Protein AF-A0A950RM94-F1 (afdb_monomer_lite)

Foldseek 3Di:
DKWWKKKFKWKDDPDLDIDTFEIAPPCDPVQPVQVSVVVSQLDDDDPPFAEQKKWWKDDGDPQKIKIKIKHFPAADPVRHGDMMMIMIIITGLVVCLQLLLDSPVVCVVPPDPNPDGYHDHIDIDPPDGHDDQALVLLLVLLPDPLNLLLLLLLVCLLVVAAAEEADSYFDRVNVVSSVSLHASQSSSVFMEISEGQHCSSPGRYYYHNDDDDPSCVRHQYSVSSSVHPDDPLSVQSVVCSVVSPRVSNVVSNPDHRPVVVVVVVVVVVVVVVVVVVVCVVPDDDPDDDDPDPPPPPDDDDDDDDDDDDD

Structure (mmCIF, N/CA/C/O backbone):
data_AF-A0A950RM94-F1
#
_entry.id   AF-A0A950RM94-F1
#
loop_
_atom_site.group_PDB
_atom_site.id
_atom_site.type_symbol
_atom_site.label_atom_id
_atom_site.label_alt_id
_atom_site.label_comp_id
_atom_site.label_asym_id
_atom_site.label_entity_id
_atom_site.label_seq_id
_atom_site.pdbx_PDB_ins_code
_atom_site.Cartn_x
_atom_site.Cartn_y
_atom_site.Cartn_z
_atom_site.occupancy
_atom_site.B_iso_or_equiv
_atom_site.auth_seq_id
_atom_site.auth_comp_id
_atom_site.auth_asym_id
_atom_site.auth_atom_id
_atom_site.pdbx_PDB_model_num
ATOM 1 N N . MET A 1 1 ? 6.505 -21.723 2.443 1.00 77.94 1 MET A N 1
ATOM 2 C CA . MET A 1 1 ? 7.006 -20.827 3.506 1.00 77.94 1 MET A CA 1
ATOM 3 C C . MET A 1 1 ? 5.795 -20.477 4.326 1.00 77.94 1 MET A C 1
ATOM 5 O O . MET A 1 1 ? 4.878 -19.896 3.760 1.00 77.94 1 MET A O 1
ATOM 9 N N . ASP A 1 2 ? 5.780 -20.870 5.592 1.00 91.38 2 ASP A N 1
ATOM 10 C CA . ASP A 1 2 ? 4.647 -20.598 6.471 1.00 91.38 2 ASP A CA 1
ATOM 11 C C . ASP A 1 2 ? 4.711 -19.127 6.882 1.00 91.38 2 ASP A C 1
ATOM 13 O O . ASP A 1 2 ? 5.714 -18.661 7.431 1.00 91.38 2 ASP A O 1
ATOM 17 N N . ILE A 1 3 ? 3.687 -18.364 6.506 1.00 96.38 3 ILE A N 1
ATOM 18 C CA . ILE A 1 3 ? 3.578 -16.941 6.825 1.00 96.38 3 ILE A CA 1
ATOM 19 C C . ILE A 1 3 ? 2.437 -16.803 7.822 1.00 96.38 3 ILE A C 1
ATOM 21 O O . ILE A 1 3 ? 1.277 -17.006 7.471 1.00 96.38 3 ILE A O 1
ATOM 25 N N . HIS A 1 4 ? 2.788 -16.453 9.053 1.00 96.75 4 HIS A N 1
ATOM 26 C CA . HIS A 1 4 ? 1.835 -16.132 10.107 1.00 96.75 4 HIS A CA 1
ATOM 27 C C . HIS A 1 4 ? 1.401 -14.671 9.989 1.00 96.75 4 HIS A C 1
ATOM 29 O O . HIS A 1 4 ? 2.228 -13.800 9.684 1.00 96.75 4 HIS A O 1
ATOM 35 N N . LEU A 1 5 ? 0.112 -14.421 10.216 1.00 98.00 5 LEU A N 1
ATOM 36 C CA . LEU A 1 5 ? -0.447 -13.080 10.312 1.00 98.00 5 LEU A CA 1
ATOM 37 C C . LEU A 1 5 ? -1.158 -12.938 11.655 1.00 98.00 5 LEU A C 1
ATOM 39 O O . LEU A 1 5 ? -2.014 -13.753 12.003 1.00 98.00 5 LEU A O 1
ATOM 43 N N . GLU A 1 6 ? -0.844 -11.858 12.358 1.00 98.25 6 GLU A N 1
ATOM 44 C CA . GLU A 1 6 ? -1.594 -11.450 13.538 1.00 98.25 6 GLU A CA 1
ATOM 45 C C . GLU A 1 6 ? -2.708 -10.497 13.139 1.00 98.25 6 GLU A C 1
ATOM 47 O O . GLU A 1 6 ? -2.572 -9.728 12.185 1.00 98.25 6 GLU A O 1
ATOM 52 N N . GLN A 1 7 ? -3.821 -10.539 13.866 1.00 98.38 7 GLN A N 1
ATOM 53 C CA . GLN A 1 7 ? -4.975 -9.709 13.558 1.00 98.38 7 GLN A CA 1
ATOM 54 C C . GLN A 1 7 ? -5.545 -9.018 14.785 1.00 98.38 7 GLN A C 1
ATOM 56 O O . GLN A 1 7 ? -5.541 -9.569 15.885 1.00 98.38 7 GLN A O 1
ATOM 61 N N . ALA A 1 8 ? -6.079 -7.817 14.579 1.00 98.38 8 ALA A N 1
ATOM 62 C CA . ALA A 1 8 ? -6.796 -7.070 15.603 1.00 98.38 8 ALA A CA 1
ATOM 63 C C . ALA A 1 8 ? -7.947 -6.260 15.001 1.00 98.38 8 ALA A C 1
ATOM 65 O O . ALA A 1 8 ? -7.884 -5.830 13.849 1.00 98.38 8 ALA A O 1
ATOM 66 N N . ILE A 1 9 ? -8.994 -6.042 15.795 1.00 97.94 9 ILE A N 1
ATOM 67 C CA . ILE A 1 9 ? -10.140 -5.200 15.452 1.00 97.94 9 ILE A CA 1
ATOM 68 C C . ILE A 1 9 ? -10.232 -4.059 16.462 1.00 97.94 9 ILE A C 1
ATOM 70 O O . ILE A 1 9 ? -10.252 -4.290 17.674 1.00 97.94 9 ILE A O 1
ATOM 74 N N . TYR A 1 10 ? -10.354 -2.840 15.944 1.00 97.25 10 TYR A N 1
ATOM 75 C CA . TYR A 1 10 ? -10.642 -1.628 16.700 1.00 97.25 10 TYR A CA 1
ATOM 76 C C . TYR A 1 10 ? -11.931 -0.984 16.187 1.00 97.25 10 TYR A C 1
ATOM 78 O O . TYR A 1 10 ? -12.253 -1.072 15.002 1.00 97.25 10 TYR A O 1
ATOM 86 N N . GLY A 1 11 ? -12.659 -0.320 17.079 1.00 94.19 11 GLY A N 1
ATOM 87 C CA . GLY A 1 11 ? -13.802 0.529 16.744 1.00 94.19 11 GLY A CA 1
ATOM 88 C C . GLY A 1 11 ? -13.544 1.972 17.165 1.00 94.19 11 GLY A C 1
ATOM 89 O O . GLY A 1 11 ? -12.933 2.208 18.206 1.00 94.19 11 GLY A O 1
ATOM 90 N N . SER A 1 12 ? -14.002 2.950 16.389 1.00 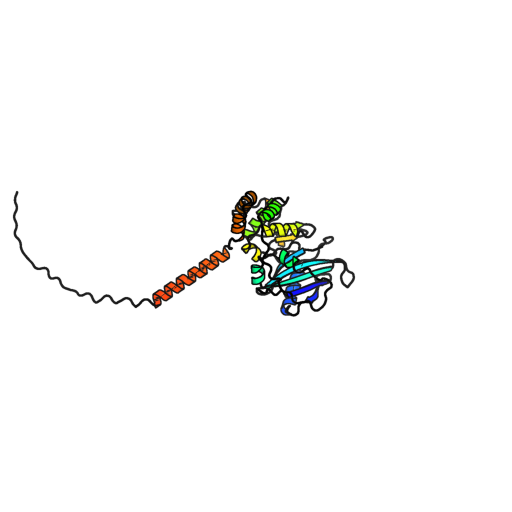89.75 12 SER A N 1
ATOM 91 C CA . SER A 1 12 ? -13.971 4.353 16.819 1.00 89.75 12 SER A CA 1
ATOM 92 C C . SER A 1 12 ? -15.025 4.617 17.900 1.00 89.75 12 SER A C 1
ATOM 94 O O . SER A 1 12 ? -16.189 4.261 17.722 1.00 89.75 12 SER A O 1
ATOM 96 N N . GLN A 1 13 ? -14.649 5.321 18.962 1.00 78.31 13 GLN A N 1
ATOM 97 C CA . GLN A 1 13 ? -15.542 5.865 19.982 1.00 78.31 13 GLN A CA 1
ATOM 98 C C . GLN A 1 13 ? -15.517 7.400 19.933 1.00 78.31 13 GLN A C 1
ATOM 100 O O . GLN A 1 13 ? -14.735 8.049 20.628 1.00 78.31 13 GLN A O 1
ATOM 105 N N . GLY A 1 14 ? -16.394 8.006 19.128 1.00 67.88 14 GLY A N 1
ATOM 106 C CA . GLY A 1 14 ? -16.557 9.466 19.091 1.00 67.88 14 GLY A CA 1
ATOM 107 C C . GLY A 1 14 ? -15.286 10.246 18.713 1.00 67.88 14 GLY A C 1
ATOM 108 O O . GLY A 1 14 ? -14.551 9.832 17.822 1.00 67.88 14 GLY A O 1
ATOM 109 N N . GLN A 1 15 ? -15.062 11.405 19.353 1.00 64.81 15 GLN A N 1
ATOM 110 C CA . GLN A 1 15 ? -13.958 12.332 19.048 1.00 64.81 15 GLN A CA 1
ATOM 111 C C . GLN A 1 15 ? -12.582 11.722 19.386 1.00 64.81 15 GLN A C 1
ATOM 113 O O . GLN A 1 15 ? -12.041 11.941 20.467 1.00 64.81 15 GLN A O 1
ATOM 118 N N . GLY A 1 16 ? -12.031 10.939 18.456 1.00 65.44 16 GLY A N 1
ATOM 119 C CA . GLY A 1 16 ? -10.632 10.495 18.444 1.00 65.44 16 GLY A CA 1
ATOM 120 C C . GLY A 1 16 ? -10.291 9.282 19.317 1.00 65.44 16 GLY A C 1
ATOM 121 O O . GLY A 1 16 ? -9.146 8.832 19.310 1.00 65.44 16 GLY A O 1
ATOM 122 N N . GLY A 1 17 ? -11.253 8.727 20.060 1.00 82.19 17 GLY A N 1
ATOM 123 C CA . GLY A 1 17 ? -11.053 7.496 20.823 1.00 82.19 17 GLY A CA 1
ATOM 124 C C . GLY A 1 17 ? -11.122 6.263 19.923 1.00 82.19 17 GLY A C 1
ATOM 125 O O . GLY A 1 17 ? -12.019 6.159 19.091 1.00 82.19 17 GLY A O 1
ATOM 126 N N . TYR A 1 18 ? -10.222 5.299 20.115 1.00 89.50 18 TYR A N 1
ATOM 127 C CA . TYR A 1 18 ? -10.310 3.982 19.478 1.00 89.50 18 TYR A CA 1
ATOM 128 C C . TYR A 1 18 ? -10.345 2.918 20.561 1.00 89.50 18 TYR A C 1
ATOM 130 O O . TYR A 1 18 ? -9.463 2.862 21.417 1.00 89.50 18 TYR A O 1
ATOM 138 N N . GLN A 1 19 ? -11.376 2.085 20.526 1.00 91.44 19 GLN A N 1
ATOM 139 C CA . GLN A 1 19 ? -11.545 0.984 21.452 1.00 91.44 19 GLN A CA 1
ATOM 140 C C . GLN A 1 19 ? -11.054 -0.305 20.815 1.00 91.44 19 GLN A C 1
ATOM 142 O O . GLN A 1 19 ? -11.450 -0.673 19.709 1.00 91.44 19 GLN A O 1
ATOM 147 N N . PHE A 1 20 ? -10.221 -1.011 21.563 1.00 93.81 20 PHE A N 1
ATOM 148 C CA . PHE A 1 20 ? -9.834 -2.376 21.269 1.00 93.81 20 PHE A CA 1
ATOM 149 C C . PHE A 1 20 ? -11.040 -3.327 21.393 1.00 93.81 20 PHE A C 1
ATOM 151 O O . PHE A 1 20 ? -11.684 -3.362 22.442 1.00 93.81 20 PHE A O 1
ATOM 158 N N . LEU A 1 21 ? -11.344 -4.097 20.341 1.00 95.38 21 LEU A N 1
ATOM 159 C CA . LEU A 1 21 ? -12.498 -5.008 20.309 1.00 95.38 21 LEU A CA 1
ATOM 160 C C . LEU A 1 21 ? -12.092 -6.484 20.323 1.00 95.38 21 LEU A C 1
ATOM 162 O O . LEU A 1 21 ? -12.714 -7.280 21.033 1.00 95.38 21 LEU A O 1
ATOM 166 N N . ALA A 1 22 ? -11.090 -6.865 19.526 1.00 97.50 22 ALA A N 1
ATOM 167 C CA . ALA A 1 22 ? -10.633 -8.251 19.432 1.00 97.50 22 ALA A CA 1
ATOM 168 C C . ALA A 1 22 ? -9.183 -8.373 18.926 1.00 97.50 22 ALA A C 1
ATOM 170 O O . ALA A 1 22 ? -8.726 -7.493 18.197 1.00 97.50 22 ALA A O 1
ATOM 171 N N . ARG A 1 23 ? -8.474 -9.464 19.258 1.00 97.88 23 ARG A N 1
ATOM 172 C CA . ARG A 1 23 ? -7.142 -9.800 18.698 1.00 97.88 23 ARG A CA 1
ATOM 173 C C . ARG A 1 23 ? -6.846 -11.293 18.652 1.00 97.88 23 ARG A C 1
ATOM 175 O O . ARG A 1 23 ? -7.429 -12.048 19.424 1.00 97.88 23 ARG A O 1
ATOM 182 N N . SER A 1 24 ? -5.916 -11.702 17.792 1.00 97.94 24 SER A N 1
ATOM 183 C CA . SER A 1 24 ? -5.311 -13.038 17.845 1.00 97.94 24 SER A CA 1
ATOM 184 C C . SER A 1 24 ? -4.416 -13.206 19.087 1.00 97.94 24 SER A C 1
ATOM 186 O O . SER A 1 24 ? -3.912 -12.206 19.606 1.00 97.94 24 SER A O 1
ATOM 188 N N . PRO A 1 25 ? -4.194 -14.443 19.574 1.00 95.69 25 PRO A N 1
ATOM 189 C CA . PRO A 1 25 ? -3.414 -14.704 20.789 1.00 95.69 25 PRO A CA 1
ATOM 190 C C . PRO A 1 25 ? -2.001 -14.116 20.773 1.00 95.69 25 PRO A C 1
ATOM 192 O O . PRO A 1 25 ? -1.546 -13.592 21.788 1.00 95.69 25 PRO A O 1
ATOM 195 N N . ASP A 1 26 ? -1.342 -14.149 19.613 1.00 96.81 26 ASP A N 1
ATOM 196 C CA . ASP A 1 26 ? 0.044 -13.710 19.443 1.00 96.81 26 ASP A CA 1
ATOM 197 C C . ASP A 1 26 ? 0.159 -12.220 19.054 1.00 96.81 26 ASP A C 1
ATOM 199 O O . ASP A 1 26 ? 1.257 -11.699 18.841 1.00 96.81 26 ASP A O 1
ATOM 203 N N . PHE A 1 27 ? -0.959 -11.482 19.025 1.00 97.44 27 PHE A N 1
ATOM 204 C CA . PHE A 1 27 ? -0.939 -10.028 18.876 1.00 97.44 27 PHE A CA 1
ATOM 205 C C . PHE A 1 27 ? -0.460 -9.373 20.181 1.00 97.44 27 PHE A C 1
ATOM 207 O O . PHE A 1 27 ? -1.221 -9.214 21.145 1.00 97.44 27 PHE A O 1
ATOM 214 N N . LEU A 1 28 ? 0.814 -8.980 20.205 1.00 96.88 28 LEU A N 1
ATOM 215 C CA . LEU A 1 28 ? 1.512 -8.544 21.416 1.00 96.88 28 LEU A CA 1
ATOM 216 C C . LEU A 1 28 ? 0.873 -7.313 22.078 1.00 96.88 28 LEU A C 1
ATOM 218 O O . LEU A 1 28 ? 0.331 -6.426 21.424 1.00 96.88 28 LEU A O 1
ATOM 222 N N . GLU A 1 29 ? 0.966 -7.233 23.405 1.00 96.31 29 GLU A N 1
ATOM 223 C CA . GLU A 1 29 ? 0.441 -6.097 24.177 1.00 96.31 29 GLU A CA 1
ATOM 224 C C . GLU A 1 29 ? 1.146 -4.775 23.834 1.00 96.31 29 GLU A C 1
ATOM 226 O O . GLU A 1 29 ? 0.496 -3.744 23.680 1.00 96.31 29 GLU A O 1
ATOM 231 N N . GLU A 1 30 ? 2.456 -4.819 23.587 1.00 97.12 30 GLU A N 1
ATOM 232 C CA . GLU A 1 30 ? 3.248 -3.671 23.119 1.00 97.12 30 GLU A CA 1
ATOM 233 C C . GLU A 1 30 ? 2.812 -3.130 21.744 1.00 97.12 30 GLU A C 1
ATOM 235 O O . GLU A 1 30 ? 3.197 -2.026 21.362 1.00 97.12 30 GLU A O 1
ATOM 240 N N . TRP A 1 31 ? 2.005 -3.879 20.984 1.00 97.69 31 TRP A N 1
ATOM 241 C CA . TRP A 1 31 ? 1.480 -3.447 19.687 1.00 97.69 31 TRP A CA 1
ATOM 242 C C . TRP A 1 31 ? 0.155 -2.694 19.798 1.00 97.69 31 TRP A C 1
ATOM 244 O O . TRP A 1 31 ? -0.265 -2.078 18.818 1.00 97.69 31 TRP A O 1
ATOM 254 N N . LEU A 1 32 ? -0.493 -2.698 20.969 1.00 96.06 32 LEU A N 1
ATOM 255 C CA . LEU A 1 32 ? -1.807 -2.079 21.150 1.00 96.06 32 LEU A CA 1
ATOM 256 C C . LEU A 1 32 ? -1.768 -0.561 20.948 1.00 96.06 32 LEU A C 1
ATOM 258 O O . LEU A 1 32 ? -2.614 -0.023 20.235 1.00 96.06 32 LEU A O 1
ATOM 262 N N . GLU A 1 33 ? -0.779 0.121 21.529 1.00 95.38 33 GLU A N 1
ATOM 263 C CA . GLU A 1 33 ? -0.616 1.570 21.374 1.00 95.38 33 GLU A CA 1
ATOM 264 C C . GLU A 1 33 ? -0.225 1.954 19.931 1.00 95.38 33 GLU A C 1
ATOM 266 O O . GLU A 1 33 ? -0.920 2.786 19.344 1.00 95.38 33 GLU A O 1
ATOM 271 N N . PRO A 1 34 ? 0.791 1.337 19.288 1.00 97.38 34 PRO A N 1
ATOM 272 C CA . PRO A 1 34 ? 1.071 1.575 17.871 1.00 97.38 34 PRO A CA 1
ATOM 273 C C . PRO A 1 34 ? -0.135 1.334 16.953 1.00 97.38 34 PRO A C 1
ATOM 275 O O . PRO A 1 34 ? -0.335 2.075 15.992 1.00 97.38 34 PRO A O 1
ATOM 278 N N . ALA A 1 35 ? -0.955 0.318 17.235 1.00 97.50 35 ALA A N 1
ATOM 279 C CA . ALA A 1 35 ? -2.170 0.041 16.473 1.00 97.50 35 ALA A CA 1
ATOM 280 C C . ALA A 1 35 ? -3.232 1.129 16.671 1.00 97.50 35 ALA A C 1
ATOM 282 O O . ALA A 1 35 ? -3.851 1.566 15.701 1.00 97.50 35 ALA A O 1
ATOM 283 N N . GLN A 1 36 ? -3.397 1.629 17.896 1.00 96.19 36 GLN A N 1
ATOM 284 C CA . GLN A 1 36 ? -4.269 2.767 18.174 1.00 96.19 36 GLN A CA 1
ATOM 285 C C . GLN A 1 36 ? -3.788 4.044 17.471 1.00 96.19 36 GLN A C 1
ATOM 287 O O . GLN A 1 36 ? -4.600 4.742 16.869 1.00 96.19 36 GLN A O 1
ATOM 292 N N . GLN A 1 37 ? -2.482 4.329 17.485 1.00 96.06 37 GLN A N 1
ATOM 293 C CA . GLN A 1 37 ? -1.893 5.459 16.754 1.00 96.06 37 GLN A CA 1
ATOM 294 C C . GLN A 1 37 ? -2.114 5.330 15.242 1.00 96.06 37 GLN A C 1
ATOM 296 O O . GLN A 1 37 ? -2.400 6.319 14.569 1.00 96.06 37 GLN A O 1
ATOM 301 N N . LEU A 1 38 ? -2.031 4.109 14.707 1.00 96.94 38 LEU A N 1
ATOM 302 C CA . LEU A 1 38 ? -2.319 3.824 13.305 1.00 96.94 38 LEU A CA 1
ATOM 303 C C . LEU A 1 38 ? -3.788 4.102 12.956 1.00 96.94 38 LEU A C 1
ATOM 305 O O . LEU A 1 38 ? -4.060 4.672 11.903 1.00 96.94 38 LEU A O 1
ATOM 309 N N . CYS A 1 39 ? -4.726 3.742 13.837 1.00 96.88 39 CYS A N 1
ATOM 310 C CA . CYS A 1 39 ? -6.141 4.071 13.659 1.00 96.88 39 CYS A CA 1
ATOM 311 C C . CYS A 1 39 ? -6.366 5.589 13.741 1.00 96.88 39 CYS A C 1
ATOM 313 O O . CYS A 1 39 ? -7.021 6.155 12.874 1.00 96.88 39 CYS A O 1
ATOM 315 N N . ALA A 1 40 ? -5.756 6.261 14.722 1.00 95.44 40 ALA A N 1
ATOM 316 C CA . ALA A 1 40 ? -5.864 7.709 14.900 1.00 95.44 40 ALA A CA 1
ATOM 317 C C . ALA A 1 40 ? -5.327 8.504 13.711 1.00 95.44 40 ALA A C 1
ATOM 319 O O . ALA A 1 40 ? -5.985 9.431 13.246 1.00 95.44 40 ALA A O 1
ATOM 320 N N . GLY A 1 41 ? -4.183 8.098 13.159 1.00 96.00 41 GLY A N 1
ATOM 321 C CA . GLY A 1 41 ? -3.584 8.757 12.001 1.00 96.00 41 GLY A CA 1
ATOM 322 C C . GLY A 1 41 ? -4.377 8.603 10.696 1.00 96.00 41 GLY A C 1
ATOM 323 O O . GLY A 1 41 ? -4.025 9.235 9.699 1.00 96.00 41 GLY A O 1
ATOM 324 N N . PHE A 1 42 ? -5.448 7.798 10.679 1.00 96.50 42 PHE A N 1
ATOM 325 C CA . PHE A 1 42 ? -6.412 7.784 9.575 1.00 96.50 42 PHE A CA 1
ATOM 326 C C . PHE A 1 42 ? -7.118 9.141 9.410 1.00 96.50 42 PHE A C 1
ATOM 328 O O . PHE A 1 42 ? -7.524 9.485 8.298 1.00 96.50 42 PHE A O 1
ATOM 335 N N . GLY A 1 43 ? -7.203 9.922 10.492 1.00 94.88 43 GLY A N 1
ATOM 336 C CA . GLY A 1 43 ? -7.759 11.271 10.533 1.00 94.88 43 GLY A CA 1
ATOM 337 C C . GLY A 1 43 ? -9.230 11.322 10.945 1.00 94.88 43 GLY A C 1
ATOM 338 O O . GLY A 1 43 ? -9.945 10.318 10.938 1.00 94.88 43 GLY A O 1
ATOM 339 N N . ASP A 1 44 ? -9.684 12.525 11.285 1.00 92.56 44 ASP A N 1
ATOM 340 C CA . ASP A 1 44 ? -11.071 12.781 11.667 1.00 92.56 44 ASP A CA 1
ATOM 341 C C . ASP A 1 44 ? -11.985 12.844 10.444 1.00 92.56 44 ASP A C 1
ATOM 343 O O . ASP A 1 44 ? -11.716 13.556 9.475 1.00 92.56 44 ASP A O 1
ATOM 347 N N . ARG A 1 45 ? -13.112 12.132 10.509 1.00 92.94 45 ARG A N 1
ATOM 348 C CA . ARG A 1 45 ? -14.105 12.104 9.433 1.00 92.94 45 ARG A CA 1
ATOM 349 C C . ARG A 1 45 ? -14.676 13.503 9.160 1.00 92.94 45 ARG A C 1
ATOM 351 O O . ARG A 1 45 ? -15.335 14.062 10.042 1.00 92.94 45 ARG A O 1
ATOM 358 N N . PRO A 1 46 ? -14.556 14.034 7.929 1.00 93.00 46 PRO A N 1
ATOM 359 C CA . PRO A 1 46 ? -15.252 15.257 7.560 1.00 93.00 46 PRO A CA 1
ATOM 360 C C . PRO A 1 46 ? -16.772 15.034 7.484 1.00 93.00 46 PRO A C 1
ATOM 362 O O . PRO A 1 46 ? -17.223 13.927 7.168 1.00 93.00 46 PRO A O 1
ATOM 365 N N . PRO A 1 47 ? -17.589 16.075 7.719 1.00 90.31 47 PRO A N 1
ATOM 366 C CA . PRO A 1 47 ? -19.038 15.971 7.598 1.00 90.31 47 PRO A CA 1
ATOM 367 C C . PRO A 1 47 ? -19.466 15.444 6.223 1.00 90.31 47 PRO A C 1
ATOM 369 O O . PRO A 1 47 ? -18.938 15.875 5.201 1.00 90.31 47 PRO A O 1
ATOM 372 N N . ASN A 1 48 ? -20.468 14.561 6.203 1.00 90.94 48 ASN A N 1
ATOM 373 C CA . ASN A 1 48 ? -21.073 13.984 4.993 1.00 90.94 48 ASN A CA 1
ATOM 374 C C . ASN A 1 48 ? -20.157 13.088 4.136 1.00 90.94 48 ASN A C 1
ATOM 376 O O . ASN A 1 48 ? -20.532 12.753 3.016 1.00 90.94 48 ASN A O 1
ATOM 380 N N . ILE A 1 49 ? -19.001 12.660 4.650 1.00 94.81 49 ILE A N 1
ATOM 381 C CA . ILE A 1 49 ? -18.144 11.681 3.972 1.00 94.81 49 ILE A CA 1
ATOM 382 C C . ILE A 1 49 ? -18.413 10.279 4.523 1.00 94.81 49 ILE A C 1
ATOM 384 O O . ILE A 1 49 ? -18.372 10.051 5.735 1.00 94.81 49 ILE A O 1
ATOM 388 N N . THR A 1 50 ? -18.661 9.329 3.624 1.00 93.50 50 THR A N 1
ATOM 389 C CA . THR A 1 50 ? -18.793 7.899 3.939 1.00 93.50 50 THR A CA 1
ATOM 390 C C . THR A 1 50 ? -17.492 7.152 3.666 1.00 93.50 50 THR A C 1
ATOM 392 O O . THR A 1 50 ? -16.727 7.529 2.780 1.00 93.50 50 THR A O 1
ATOM 395 N N . CYS A 1 51 ? -17.273 6.045 4.366 1.00 94.88 51 CYS A N 1
ATOM 396 C CA . CYS A 1 51 ? -16.147 5.139 4.174 1.00 94.88 51 CYS A CA 1
ATOM 397 C C . CYS A 1 51 ? -16.661 3.688 4.060 1.00 94.88 51 CYS A C 1
ATOM 399 O O . CYS A 1 51 ? -16.532 2.922 5.011 1.00 94.88 51 CYS A O 1
ATOM 401 N N . PRO A 1 52 ? -17.277 3.289 2.928 1.00 93.19 52 PRO A N 1
ATOM 402 C CA . PRO A 1 52 ? -17.881 1.961 2.774 1.00 93.19 52 PRO A CA 1
ATOM 403 C C . PRO A 1 52 ? -16.881 0.813 2.969 1.00 93.19 52 PRO A C 1
ATOM 405 O O . PRO A 1 52 ? -17.164 -0.126 3.707 1.00 93.19 52 PRO A O 1
ATOM 408 N N . ALA A 1 53 ? -15.718 0.892 2.322 1.00 95.94 53 ALA A N 1
ATOM 409 C CA . ALA A 1 53 ? -14.571 0.026 2.564 1.00 95.94 53 ALA A CA 1
ATOM 410 C C . ALA A 1 53 ? -13.326 0.660 1.937 1.00 95.94 53 ALA A C 1
ATOM 412 O O . ALA A 1 53 ? -13.357 1.083 0.779 1.00 95.94 53 ALA A O 1
ATOM 413 N N . CYS A 1 54 ? -12.222 0.700 2.671 1.00 98.19 54 CYS A N 1
ATOM 414 C CA . CYS A 1 54 ? -10.918 1.043 2.124 1.00 98.19 54 CYS A CA 1
ATOM 415 C C . CYS A 1 54 ? -9.811 0.209 2.772 1.00 98.19 54 CYS A C 1
ATOM 417 O O . CYS A 1 54 ? -9.990 -0.432 3.807 1.00 98.19 54 CYS A O 1
ATOM 419 N N . VAL A 1 55 ? -8.654 0.217 2.125 1.00 98.75 55 VAL A N 1
ATOM 420 C CA . VAL A 1 55 ? -7.428 -0.439 2.576 1.00 98.75 55 VAL A CA 1
ATOM 421 C C . VAL A 1 55 ? -6.279 0.559 2.565 1.00 98.75 55 VAL A C 1
ATOM 423 O O . VAL A 1 55 ? -6.103 1.310 1.595 1.00 98.75 55 VAL A O 1
ATOM 426 N N . PHE A 1 56 ? -5.457 0.523 3.608 1.00 98.75 56 PHE A N 1
ATOM 427 C CA . PHE A 1 56 ? -4.145 1.155 3.614 1.00 98.75 56 PHE A CA 1
ATOM 428 C C . PHE A 1 56 ? -3.081 0.224 4.194 1.00 98.75 56 PHE A C 1
ATOM 430 O O . PHE A 1 56 ? -3.395 -0.758 4.864 1.00 98.75 56 PHE A O 1
ATOM 437 N N . ALA A 1 57 ? -1.807 0.521 3.946 1.00 98.69 57 ALA A N 1
ATOM 438 C CA . ALA A 1 57 ? -0.707 -0.206 4.572 1.00 98.69 57 ALA A CA 1
ATOM 439 C C . ALA A 1 57 ? 0.416 0.715 5.031 1.00 98.69 57 ALA A C 1
ATOM 441 O O . ALA A 1 57 ? 0.696 1.736 4.402 1.00 98.69 57 ALA A O 1
ATOM 442 N N . ARG A 1 58 ? 1.080 0.337 6.126 1.00 98.38 58 ARG A N 1
ATOM 443 C CA . ARG A 1 58 ? 2.172 1.096 6.750 1.00 98.38 58 ARG A CA 1
ATOM 444 C C . ARG A 1 58 ? 3.195 0.168 7.411 1.00 98.38 58 ARG A C 1
ATOM 446 O O . ARG A 1 58 ? 2.837 -0.933 7.828 1.00 98.38 58 ARG A O 1
ATOM 453 N N . PRO A 1 59 ? 4.455 0.614 7.577 1.00 98.19 59 PRO A N 1
ATOM 454 C CA . PRO A 1 59 ? 5.362 0.003 8.537 1.00 98.19 59 PRO A CA 1
ATOM 455 C C . PRO A 1 59 ? 4.712 -0.007 9.918 1.00 98.19 59 PRO A C 1
ATOM 457 O O . PRO A 1 59 ? 4.079 0.970 10.317 1.00 98.19 59 PRO A O 1
ATOM 460 N N . PHE A 1 60 ? 4.904 -1.101 10.637 1.00 97.69 60 PHE A N 1
ATOM 461 C CA . PHE A 1 60 ? 4.336 -1.322 11.954 1.00 97.69 60 PHE A CA 1
ATOM 462 C C . PHE A 1 60 ? 5.412 -1.904 12.860 1.00 97.69 60 PHE A C 1
ATOM 464 O O . PHE A 1 60 ? 6.070 -2.871 12.483 1.00 97.69 60 PHE A O 1
ATOM 471 N N . ALA A 1 61 ? 5.630 -1.300 14.029 1.00 95.31 61 ALA A N 1
ATOM 472 C CA . ALA A 1 61 ? 6.710 -1.680 14.941 1.00 95.31 61 ALA A CA 1
ATOM 473 C C . ALA A 1 61 ? 8.059 -1.927 14.211 1.00 95.31 61 ALA A C 1
ATOM 475 O O . ALA A 1 61 ? 8.340 -1.379 13.138 1.00 95.31 61 ALA A O 1
ATOM 476 N N . ARG A 1 62 ? 8.947 -2.736 14.796 1.00 94.69 62 ARG A N 1
ATOM 477 C CA . ARG A 1 62 ? 10.225 -3.080 14.165 1.00 94.69 62 ARG A CA 1
ATOM 478 C C . ARG A 1 62 ? 10.050 -4.272 13.226 1.00 94.69 62 ARG A C 1
ATOM 480 O O . ARG A 1 62 ? 9.787 -5.380 13.674 1.00 94.69 62 ARG A O 1
ATOM 487 N N . ASN A 1 63 ? 10.322 -4.065 11.937 1.00 96.94 63 ASN A N 1
ATOM 488 C CA . ASN A 1 63 ? 10.284 -5.099 10.892 1.00 96.94 63 ASN A CA 1
ATOM 489 C C . ASN A 1 63 ? 8.905 -5.738 10.646 1.00 96.94 63 ASN A C 1
ATOM 491 O O . ASN A 1 63 ? 8.864 -6.830 10.073 1.00 96.94 63 ASN A O 1
ATOM 495 N N . LEU A 1 64 ? 7.801 -5.092 11.023 1.00 98.25 64 LEU A N 1
ATOM 496 C CA . LEU A 1 64 ? 6.457 -5.530 10.643 1.00 98.25 64 LEU A CA 1
ATOM 497 C C . LEU A 1 64 ? 5.816 -4.511 9.699 1.00 98.25 64 LEU A C 1
ATOM 499 O O . LEU A 1 64 ? 6.280 -3.380 9.524 1.00 98.25 64 LEU A O 1
ATOM 503 N N . VAL A 1 65 ? 4.757 -4.956 9.046 1.00 98.56 65 VAL A N 1
ATOM 504 C CA . VAL A 1 65 ? 3.869 -4.153 8.214 1.00 98.56 65 VAL A CA 1
ATOM 505 C C . VAL A 1 65 ? 2.461 -4.404 8.727 1.00 98.56 65 VAL A C 1
ATOM 507 O O . VAL A 1 65 ? 2.112 -5.545 9.021 1.00 98.56 65 VAL A O 1
ATOM 510 N N . ALA A 1 66 ? 1.673 -3.344 8.845 1.00 98.69 66 ALA A N 1
ATOM 511 C CA . ALA A 1 66 ? 0.244 -3.431 9.087 1.00 98.69 66 ALA A CA 1
ATOM 512 C C . ALA A 1 66 ? -0.487 -3.117 7.784 1.00 98.69 66 ALA A C 1
ATOM 514 O O . ALA A 1 66 ? -0.226 -2.092 7.148 1.00 98.69 66 ALA A O 1
ATOM 515 N N . ILE A 1 67 ? -1.399 -4.002 7.406 1.00 98.75 67 ILE A N 1
ATOM 516 C CA . ILE A 1 67 ? -2.390 -3.794 6.356 1.00 98.75 67 ILE A CA 1
ATOM 517 C C . ILE A 1 67 ? -3.714 -3.610 7.075 1.00 98.75 67 ILE A C 1
ATOM 519 O O . ILE A 1 67 ? -4.123 -4.472 7.848 1.00 98.75 67 ILE A O 1
ATOM 523 N N . VAL A 1 68 ? -4.355 -2.473 6.865 1.00 98.75 68 VAL A N 1
ATOM 524 C CA . VAL A 1 68 ? -5.541 -2.080 7.615 1.00 98.75 68 VAL A CA 1
ATOM 525 C C . VAL A 1 68 ? -6.700 -1.935 6.658 1.00 98.75 68 VAL A C 1
ATOM 527 O O . VAL A 1 68 ? -6.629 -1.168 5.699 1.00 98.75 68 VAL A O 1
ATOM 530 N N . GLN A 1 69 ? -7.763 -2.676 6.934 1.00 98.75 69 GLN A N 1
ATOM 531 C CA . GLN A 1 69 ? -9.057 -2.509 6.292 1.00 98.75 69 GLN A CA 1
ATOM 532 C C . GLN A 1 69 ? -9.909 -1.609 7.181 1.00 98.75 69 GLN A C 1
ATOM 534 O O . GLN A 1 69 ? -9.950 -1.803 8.397 1.00 98.75 69 GLN A O 1
ATOM 539 N N . VAL A 1 70 ? -10.571 -0.622 6.588 1.00 98.31 70 VAL A N 1
ATOM 540 C CA . VAL A 1 70 ? -11.418 0.340 7.297 1.00 98.31 70 VAL A CA 1
ATOM 541 C C . VAL A 1 70 ? -12.790 0.366 6.646 1.00 98.31 70 VAL A C 1
ATOM 543 O O . VAL A 1 70 ? -12.885 0.375 5.420 1.00 98.31 70 VAL A O 1
ATOM 546 N N . ALA A 1 71 ? -13.848 0.370 7.451 1.00 97.25 71 ALA A N 1
ATOM 547 C CA . ALA A 1 71 ? -15.218 0.438 6.953 1.00 97.25 71 ALA A CA 1
ATOM 548 C C . ALA A 1 71 ? -16.158 1.144 7.935 1.00 97.25 71 ALA A C 1
ATOM 550 O O . ALA A 1 71 ? -15.933 1.156 9.147 1.00 97.25 71 ALA A O 1
ATOM 551 N N . ASP A 1 72 ? -17.242 1.691 7.397 1.00 95.31 72 ASP A N 1
ATOM 552 C CA . ASP A 1 72 ? -18.415 2.122 8.144 1.00 95.31 72 ASP A CA 1
ATOM 553 C C . ASP A 1 72 ? -19.100 0.920 8.804 1.00 95.31 72 ASP A C 1
ATOM 555 O O . ASP A 1 72 ? -19.520 -0.023 8.135 1.00 95.31 72 ASP A O 1
ATOM 559 N N . LEU A 1 73 ? -19.273 0.983 10.123 1.00 92.94 73 LEU A N 1
ATOM 560 C CA . LEU A 1 73 ? -20.055 0.018 10.905 1.00 92.94 73 LEU A CA 1
ATOM 561 C C . LEU A 1 73 ? -21.477 0.519 11.203 1.00 92.94 73 LEU A C 1
ATOM 563 O O . LEU A 1 73 ? -22.241 -0.146 11.897 1.00 92.94 73 LEU A O 1
ATOM 567 N N . GLY A 1 74 ? -21.845 1.688 10.673 1.00 87.94 74 GLY A N 1
ATOM 568 C CA . GLY A 1 74 ? -23.132 2.323 10.931 1.00 87.94 74 GLY A CA 1
ATOM 569 C C . GLY A 1 74 ? -23.123 3.073 12.259 1.00 87.94 74 GLY A C 1
ATOM 570 O O . GLY A 1 74 ? -22.462 4.107 12.380 1.00 87.94 74 GLY A O 1
ATOM 571 N N . THR A 1 75 ? -23.890 2.589 13.233 1.00 83.81 75 THR A N 1
ATOM 572 C CA . THR A 1 75 ? -23.980 3.177 14.576 1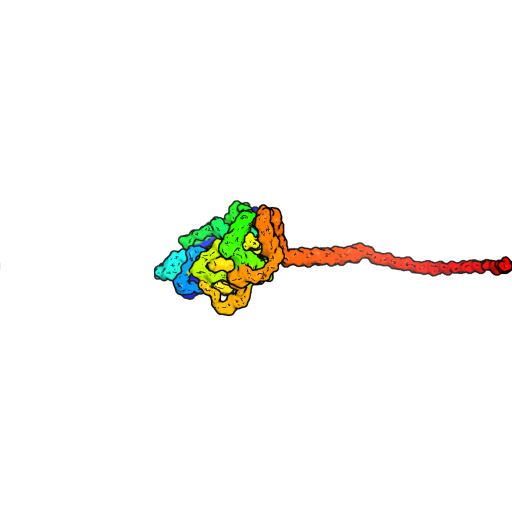.00 83.81 75 THR A CA 1
ATOM 573 C C . THR A 1 75 ? -23.068 2.456 15.563 1.00 83.81 75 THR A C 1
ATOM 575 O O . THR A 1 75 ? -23.009 1.229 15.544 1.00 83.81 75 THR A O 1
ATOM 578 N N . ASP A 1 76 ? -22.392 3.199 16.439 1.00 79.31 76 ASP A N 1
ATOM 579 C CA . ASP A 1 76 ? -21.612 2.615 17.534 1.00 79.31 76 ASP A CA 1
ATOM 580 C C . ASP A 1 76 ? -22.512 1.973 18.609 1.00 79.31 76 ASP A C 1
ATOM 582 O O . ASP A 1 76 ? -23.742 2.074 18.566 1.00 79.31 76 ASP A O 1
ATOM 586 N N . ASP A 1 77 ? -21.893 1.343 19.612 1.00 73.25 77 ASP A N 1
ATOM 587 C CA . ASP A 1 77 ? -22.587 0.700 20.740 1.00 73.25 77 ASP A CA 1
ATOM 588 C C . ASP A 1 77 ? -23.410 1.695 21.596 1.00 73.25 77 ASP A C 1
ATOM 590 O O . ASP A 1 77 ? -24.217 1.288 22.432 1.00 73.25 77 ASP A O 1
ATOM 594 N N . THR A 1 78 ? -23.239 3.007 21.385 1.00 73.81 78 THR A N 1
ATOM 595 C CA . THR A 1 78 ? -24.018 4.084 22.020 1.00 73.81 78 THR A CA 1
ATOM 596 C C . THR A 1 78 ? -25.085 4.682 21.095 1.00 73.81 78 THR A C 1
ATOM 598 O O . THR A 1 78 ? -25.749 5.654 21.461 1.00 73.81 78 THR A O 1
ATOM 601 N N . GLY A 1 79 ? -25.271 4.106 19.903 1.00 76.50 79 GLY A N 1
ATOM 602 C CA . GLY A 1 79 ? -26.239 4.539 18.898 1.00 76.50 79 GLY A CA 1
ATOM 603 C C . GLY A 1 79 ? -25.800 5.750 18.070 1.00 76.50 79 GLY A C 1
ATOM 604 O O . GLY A 1 79 ? -26.616 6.301 17.330 1.00 76.50 79 GLY A O 1
ATOM 605 N N . ARG A 1 80 ? -24.542 6.199 18.169 1.00 74.75 80 ARG A N 1
ATOM 606 C CA . ARG A 1 80 ? -24.052 7.348 17.393 1.00 74.75 80 ARG A CA 1
ATOM 607 C C . ARG A 1 80 ? -23.683 6.903 15.982 1.00 74.75 80 ARG A C 1
ATOM 609 O O . ARG A 1 80 ? -22.941 5.933 15.837 1.00 74.75 80 ARG A O 1
ATOM 616 N N . PRO A 1 81 ? -24.159 7.592 14.936 1.00 80.31 81 PRO A N 1
ATOM 617 C CA . PRO A 1 81 ? -23.809 7.252 13.565 1.00 80.31 81 PRO A CA 1
ATOM 618 C C . PRO A 1 81 ? -22.338 7.562 13.263 1.00 80.31 81 PRO A C 1
ATOM 620 O O . PRO A 1 81 ? -21.738 8.450 13.867 1.00 80.31 81 PRO A O 1
ATOM 623 N N . GLY A 1 82 ? -21.790 6.874 12.263 1.00 81.69 82 GLY A N 1
ATOM 624 C CA . GLY A 1 82 ? -20.450 7.127 11.733 1.00 81.69 82 GLY A CA 1
ATOM 625 C C . GLY A 1 82 ? -19.338 6.339 12.418 1.00 81.69 82 GLY A C 1
ATOM 626 O O . GLY A 1 82 ? -18.176 6.730 12.323 1.00 81.69 82 GLY A O 1
ATOM 627 N N . ALA A 1 83 ? -19.682 5.241 13.095 1.00 90.88 83 ALA A N 1
ATOM 628 C CA . ALA A 1 83 ? -18.699 4.347 13.685 1.00 90.88 83 ALA A CA 1
ATOM 629 C C . ALA A 1 83 ? -17.811 3.731 12.596 1.00 90.88 83 ALA A C 1
ATOM 631 O O . ALA A 1 83 ? -18.309 3.152 11.630 1.00 90.88 83 ALA A O 1
ATOM 632 N N . LEU A 1 84 ? -16.496 3.838 12.764 1.00 95.19 84 LEU A N 1
ATOM 633 C CA . LEU A 1 84 ? -15.494 3.177 11.938 1.00 95.19 84 LEU A CA 1
ATOM 634 C C . LEU A 1 84 ? -15.023 1.892 12.604 1.00 95.19 84 LEU A C 1
ATOM 636 O O . LEU A 1 84 ? -14.730 1.872 13.801 1.00 95.19 84 LEU A O 1
ATOM 640 N N . GLY A 1 85 ? -14.881 0.848 11.800 1.00 96.56 85 GLY A N 1
ATOM 641 C CA . GLY A 1 85 ? -14.142 -0.356 12.138 1.00 96.56 85 GLY A CA 1
ATOM 642 C C . GLY A 1 85 ? -12.769 -0.320 11.493 1.00 96.56 85 GLY A C 1
ATOM 643 O O . GLY A 1 85 ? -12.650 0.038 10.324 1.00 96.56 85 GLY A O 1
ATOM 644 N N . PHE A 1 86 ? -11.748 -0.727 12.239 1.00 98.12 86 PHE A N 1
ATOM 645 C CA . PHE A 1 86 ? -10.390 -0.923 11.746 1.00 98.12 86 PHE A CA 1
ATOM 646 C C . PHE A 1 86 ? -10.006 -2.372 11.982 1.00 98.12 86 PHE A C 1
ATOM 648 O O . PHE A 1 86 ? -10.029 -2.850 13.115 1.00 98.12 86 PHE A O 1
ATOM 655 N N . TYR A 1 87 ? -9.656 -3.069 10.914 1.00 98.62 87 TYR A N 1
ATOM 656 C CA . TYR A 1 87 ? -9.183 -4.439 10.963 1.00 98.62 87 TYR A CA 1
ATOM 657 C C . TYR A 1 87 ? -7.743 -4.491 10.484 1.00 98.62 87 TYR A C 1
ATOM 659 O O . TYR A 1 87 ? -7.455 -4.208 9.322 1.00 98.62 87 TYR A O 1
ATOM 667 N N . LEU A 1 88 ? -6.839 -4.812 11.401 1.00 98.69 88 LEU A N 1
ATOM 668 C CA . LEU A 1 88 ? -5.408 -4.841 11.162 1.00 98.69 88 LEU A CA 1
ATOM 669 C C . LEU A 1 88 ? -4.980 -6.276 10.875 1.00 98.69 88 LEU A C 1
ATOM 671 O O . LEU A 1 88 ? -5.314 -7.183 11.630 1.00 98.69 88 LEU A O 1
ATOM 675 N N . LEU A 1 89 ? -4.180 -6.439 9.828 1.00 98.69 89 LEU A N 1
ATOM 676 C CA . LEU A 1 89 ? -3.404 -7.629 9.508 1.00 98.69 89 LEU A CA 1
ATOM 677 C C . LEU A 1 89 ? -1.927 -7.262 9.644 1.00 98.69 89 LEU A C 1
ATOM 679 O O . LEU A 1 89 ? -1.419 -6.419 8.901 1.00 98.69 89 LEU A O 1
ATOM 683 N N . VAL A 1 90 ? -1.238 -7.873 10.600 1.00 98.50 90 VAL A N 1
ATOM 684 C CA . VAL A 1 90 ? 0.167 -7.605 10.906 1.00 98.50 90 VAL A CA 1
ATOM 685 C C . VAL A 1 90 ? 1.010 -8.800 10.493 1.00 98.50 90 VAL A C 1
ATOM 687 O O . VAL A 1 90 ? 0.765 -9.931 10.903 1.00 98.50 90 VAL A O 1
ATOM 690 N N . LEU A 1 91 ? 2.031 -8.546 9.681 1.00 98.19 91 LEU A N 1
ATOM 691 C CA . LEU A 1 91 ? 2.967 -9.560 9.204 1.00 98.19 91 LEU A CA 1
ATOM 692 C C . LEU A 1 91 ? 4.389 -9.006 9.147 1.00 98.19 91 LEU A C 1
ATOM 694 O O . LEU A 1 91 ? 4.607 -7.795 9.101 1.00 98.19 91 LEU A O 1
ATOM 698 N N . SER A 1 92 ? 5.384 -9.892 9.109 1.00 97.94 92 SER A N 1
ATOM 699 C CA . SER A 1 92 ? 6.772 -9.448 8.955 1.00 97.94 92 SER A CA 1
ATOM 700 C C . SER A 1 92 ? 6.987 -8.717 7.624 1.00 97.94 92 SER A C 1
ATOM 702 O O . SER A 1 92 ? 6.465 -9.113 6.581 1.00 97.94 92 SER A O 1
ATOM 704 N N . ALA A 1 93 ? 7.840 -7.695 7.621 1.00 97.75 93 ALA A N 1
ATOM 705 C CA . ALA A 1 93 ? 8.200 -6.951 6.415 1.00 97.75 93 ALA A CA 1
ATOM 706 C C . ALA A 1 93 ? 8.805 -7.860 5.330 1.00 97.75 93 ALA A C 1
ATOM 708 O O . ALA A 1 93 ? 8.593 -7.638 4.140 1.00 97.75 93 ALA A O 1
ATOM 709 N N . LYS A 1 94 ? 9.517 -8.923 5.734 1.00 96.94 94 LYS A N 1
ATOM 710 C CA . LYS A 1 94 ? 10.038 -9.946 4.817 1.00 96.94 94 LYS A CA 1
ATOM 711 C C . LYS A 1 94 ? 8.911 -10.754 4.169 1.00 96.94 94 LYS A C 1
ATOM 713 O O . LYS A 1 94 ? 8.990 -11.031 2.976 1.00 96.94 94 LYS A O 1
ATOM 718 N N . ALA A 1 95 ? 7.883 -11.130 4.929 1.00 97.25 95 ALA A N 1
ATOM 719 C CA . ALA A 1 95 ? 6.715 -11.812 4.379 1.00 97.25 95 ALA A CA 1
ATOM 720 C C . ALA A 1 95 ? 5.954 -10.897 3.414 1.00 97.25 95 ALA A C 1
ATOM 722 O O . ALA A 1 95 ? 5.703 -11.299 2.286 1.00 97.25 95 ALA A O 1
ATOM 723 N N . TYR A 1 96 ? 5.703 -9.640 3.793 1.00 97.56 96 TYR A N 1
ATOM 724 C CA . TYR A 1 96 ? 5.082 -8.649 2.908 1.00 97.56 96 TYR A CA 1
ATOM 725 C C . TYR A 1 96 ? 5.856 -8.471 1.588 1.00 97.56 96 TYR A C 1
ATOM 727 O O . TYR A 1 96 ? 5.263 -8.452 0.511 1.00 97.56 96 TYR A O 1
ATOM 735 N N . GLN A 1 97 ? 7.192 -8.426 1.654 1.00 96.12 97 GLN A N 1
ATOM 736 C CA . GLN A 1 97 ? 8.062 -8.421 0.472 1.00 96.12 97 GLN A CA 1
ATOM 737 C C . GLN A 1 97 ? 7.928 -9.693 -0.372 1.00 96.12 97 GLN A C 1
ATOM 739 O O . GLN A 1 97 ? 7.831 -9.609 -1.594 1.00 96.12 97 GLN A O 1
ATOM 744 N N . GLY A 1 98 ? 7.913 -10.865 0.270 1.00 95.31 98 GLY A N 1
ATOM 745 C CA . GLY A 1 98 ? 7.726 -12.157 -0.394 1.00 95.31 98 GLY A CA 1
ATOM 746 C C . GLY A 1 98 ? 6.362 -12.297 -1.075 1.00 95.31 98 GLY A C 1
ATOM 747 O O . GLY A 1 98 ? 6.267 -12.959 -2.102 1.00 95.31 98 GLY A O 1
ATOM 748 N N . LEU A 1 99 ? 5.344 -11.610 -0.552 1.00 96.12 99 LEU A N 1
ATOM 749 C CA . LEU A 1 99 ? 3.995 -11.512 -1.117 1.00 96.12 99 LEU A CA 1
ATOM 750 C C . LEU A 1 99 ? 3.870 -10.411 -2.193 1.00 96.12 99 LEU A C 1
ATOM 752 O O . LEU A 1 99 ? 2.770 -10.049 -2.597 1.00 96.12 99 LEU A O 1
ATOM 756 N N . GLY A 1 100 ? 4.990 -9.852 -2.666 1.00 95.75 100 GLY A N 1
ATOM 757 C CA . GLY A 1 100 ? 5.019 -8.860 -3.748 1.00 95.75 100 GLY A CA 1
ATOM 758 C C . GLY A 1 100 ? 4.632 -7.436 -3.334 1.00 95.75 100 GLY A C 1
ATOM 759 O O . GLY A 1 100 ? 4.525 -6.564 -4.197 1.00 95.75 100 GLY A O 1
ATOM 760 N N . GLY A 1 101 ? 4.442 -7.178 -2.035 1.00 96.81 101 GLY A N 1
ATOM 761 C CA . GLY A 1 101 ? 4.055 -5.867 -1.519 1.00 96.81 101 GLY A CA 1
ATOM 762 C C . GLY A 1 101 ? 2.667 -5.427 -1.986 1.00 96.81 101 GLY A C 1
ATOM 763 O O . GLY A 1 101 ? 2.496 -4.278 -2.390 1.00 96.81 101 GLY A O 1
ATOM 764 N N . ASP A 1 102 ? 1.692 -6.339 -2.021 1.00 97.75 102 ASP A N 1
ATOM 765 C CA . ASP A 1 102 ? 0.295 -6.046 -2.360 1.00 97.75 102 ASP A CA 1
ATOM 766 C C . ASP A 1 102 ? -0.601 -6.001 -1.116 1.00 97.75 102 ASP A C 1
ATOM 768 O O . ASP A 1 102 ? -1.024 -7.052 -0.632 1.00 97.75 102 ASP A O 1
ATOM 772 N N . PRO A 1 103 ? -0.929 -4.818 -0.575 1.00 98.38 103 PRO A N 1
ATOM 773 C CA . PRO A 1 103 ? -1.806 -4.763 0.585 1.00 98.38 103 PRO A CA 1
ATOM 774 C C . PRO A 1 103 ? -3.253 -5.112 0.228 1.00 98.38 103 PRO A C 1
ATOM 776 O O . PRO A 1 103 ? -3.988 -5.601 1.081 1.00 98.38 103 PRO A O 1
ATOM 779 N N . PHE A 1 104 ? -3.666 -4.900 -1.022 1.00 98.31 104 PHE A N 1
ATOM 780 C CA . PHE A 1 104 ? -5.036 -5.138 -1.453 1.00 98.31 104 PHE A CA 1
ATOM 781 C C . PHE A 1 104 ? -5.317 -6.623 -1.620 1.00 98.31 104 PHE A C 1
ATOM 783 O O . PHE A 1 104 ? -6.318 -7.111 -1.110 1.00 98.31 104 PHE A O 1
ATOM 790 N N . TRP A 1 105 ? -4.407 -7.336 -2.277 1.00 97.31 105 TRP A N 1
ATOM 791 C CA . TRP A 1 105 ? -4.518 -8.781 -2.447 1.00 97.31 105 TRP A CA 1
ATOM 792 C C . TRP A 1 105 ? -4.459 -9.515 -1.103 1.00 97.31 105 TRP A C 1
ATOM 794 O O . TRP A 1 105 ? -5.253 -10.418 -0.857 1.00 97.31 105 TRP A O 1
ATOM 804 N N . ILE A 1 106 ? -3.583 -9.089 -0.184 1.00 97.94 106 ILE A N 1
ATOM 805 C CA . ILE A 1 106 ? -3.535 -9.667 1.168 1.00 97.94 106 ILE A CA 1
ATOM 806 C C . ILE A 1 106 ? -4.846 -9.402 1.926 1.00 97.94 106 ILE A C 1
ATOM 808 O O . ILE A 1 106 ? -5.368 -10.311 2.567 1.00 97.94 106 ILE A O 1
ATOM 812 N N . ALA A 1 107 ? -5.398 -8.187 1.838 1.00 98.19 107 ALA A N 1
ATOM 813 C CA . ALA A 1 107 ? -6.665 -7.843 2.483 1.00 98.19 107 ALA A CA 1
ATOM 814 C C . ALA A 1 107 ? -7.844 -8.696 1.973 1.00 98.19 107 ALA A C 1
ATOM 816 O O . ALA A 1 107 ? -8.680 -9.116 2.769 1.00 98.19 107 ALA A O 1
ATOM 817 N N . GLU A 1 108 ? -7.888 -9.011 0.676 1.00 97.19 108 GLU A N 1
ATOM 818 C CA . GLU A 1 108 ? -8.938 -9.855 0.080 1.00 97.19 108 GLU A CA 1
ATOM 819 C C . GLU A 1 108 ? -8.963 -11.286 0.617 1.00 97.19 108 GLU A C 1
ATOM 821 O O . GLU A 1 108 ? -10.035 -11.880 0.721 1.00 97.19 108 GLU A O 1
ATOM 826 N N . HIS A 1 109 ? -7.803 -11.835 0.983 1.00 97.38 109 HIS A N 1
ATOM 827 C CA . HIS A 1 109 ? -7.710 -13.191 1.534 1.00 97.38 109 HIS A CA 1
ATOM 828 C C . HIS A 1 109 ? -8.263 -13.286 2.955 1.00 97.38 109 HIS A C 1
ATOM 830 O O . HIS A 1 109 ? -8.678 -14.359 3.395 1.00 97.38 109 HIS A O 1
ATOM 836 N N . PHE A 1 110 ? -8.283 -12.167 3.675 1.00 97.62 110 PHE A N 1
ATOM 837 C CA . PHE A 1 110 ? -8.701 -12.109 5.067 1.00 97.62 110 PHE A CA 1
ATOM 838 C C . PHE A 1 110 ? -9.760 -11.020 5.242 1.00 97.62 110 PHE A C 1
ATOM 840 O O . PHE A 1 110 ? -9.464 -9.948 5.768 1.00 97.62 110 PHE A O 1
ATOM 847 N N . PRO A 1 111 ? -11.006 -11.255 4.798 1.00 97.44 111 PRO A N 1
ATOM 848 C CA . PRO A 1 111 ? -12.076 -10.299 5.021 1.00 97.44 111 PRO A CA 1
ATOM 849 C C . PRO A 1 111 ? -12.373 -10.153 6.529 1.00 97.44 111 PRO A C 1
ATOM 851 O O . PRO A 1 111 ? -12.393 -11.150 7.263 1.00 97.44 111 PRO A O 1
ATOM 854 N N . PRO A 1 112 ? -12.635 -8.926 7.009 1.00 96.88 112 PRO A N 1
ATOM 855 C CA . PRO A 1 112 ? -12.851 -8.642 8.421 1.00 96.88 112 PRO A CA 1
ATOM 856 C C . PRO A 1 112 ? -14.146 -9.266 8.947 1.00 96.88 112 PRO A C 1
ATOM 858 O O . PRO A 1 112 ? -15.207 -9.186 8.328 1.00 96.88 112 PRO A O 1
ATOM 861 N N . ARG A 1 113 ? -14.089 -9.815 10.165 1.00 95.94 113 ARG A N 1
ATOM 862 C CA . ARG A 1 113 ? -15.271 -10.241 10.931 1.00 95.94 113 ARG A CA 1
ATOM 863 C C . ARG A 1 113 ? -15.661 -9.152 11.929 1.00 95.94 113 ARG A C 1
ATOM 865 O O . ARG A 1 113 ? -15.393 -9.284 13.117 1.00 95.94 113 ARG A O 1
ATOM 872 N N . TRP A 1 114 ? -16.288 -8.076 11.456 1.00 95.06 114 TRP A N 1
ATOM 873 C CA . TRP A 1 114 ? -16.562 -6.862 12.250 1.00 95.06 114 TRP A CA 1
ATOM 874 C C . TRP A 1 114 ? -17.322 -7.083 13.570 1.00 95.06 114 TRP A C 1
ATOM 876 O O . TRP A 1 114 ? -17.160 -6.324 14.527 1.00 95.06 114 TRP A O 1
ATOM 886 N N . SER A 1 115 ? -18.141 -8.132 13.645 1.00 94.25 115 SER A N 1
ATOM 887 C CA . SER A 1 115 ? -18.894 -8.492 14.850 1.00 94.25 115 SER A CA 1
ATOM 888 C C . SER A 1 115 ? -18.074 -9.247 15.901 1.00 94.25 115 SER A C 1
ATOM 890 O O . SER A 1 115 ? -18.568 -9.463 17.006 1.00 94.25 115 SER A O 1
ATOM 892 N N . ALA A 1 116 ? -16.846 -9.671 15.591 1.00 95.38 116 ALA A N 1
ATOM 893 C CA . ALA A 1 116 ? -16.023 -10.430 16.521 1.00 95.38 116 ALA A CA 1
ATOM 894 C C . ALA A 1 116 ? -15.605 -9.575 17.730 1.00 95.38 116 ALA A C 1
ATOM 896 O O . ALA A 1 116 ? -15.373 -8.367 17.618 1.00 95.38 116 ALA A O 1
ATOM 897 N N . ARG A 1 117 ? -15.529 -10.215 18.898 1.00 95.81 117 ARG A N 1
ATOM 898 C CA . ARG A 1 117 ? -15.136 -9.617 20.181 1.00 95.81 117 ARG A CA 1
ATOM 899 C C . ARG A 1 117 ? -14.240 -10.600 20.931 1.00 95.81 117 ARG A C 1
ATOM 901 O O . ARG A 1 117 ? -14.476 -11.804 20.864 1.00 95.81 117 ARG A O 1
ATOM 908 N N . GLY A 1 118 ? -13.249 -10.089 21.658 1.00 96.12 118 GLY A N 1
ATOM 909 C CA . GLY A 1 118 ? -12.328 -10.909 22.448 1.00 96.12 118 GLY A CA 1
ATOM 910 C C . GLY A 1 118 ? -11.226 -11.554 21.604 1.00 96.12 118 GLY A C 1
ATOM 911 O O . GLY A 1 118 ? -10.405 -10.858 21.013 1.00 96.12 118 GLY A O 1
ATOM 912 N N . GLU A 1 119 ? -11.169 -12.881 21.579 1.00 97.00 119 GLU A N 1
ATOM 913 C CA . GLU A 1 119 ? -10.096 -13.622 20.911 1.00 97.00 119 GLU A CA 1
ATOM 914 C C . GLU A 1 119 ? -10.449 -13.938 19.446 1.00 97.00 119 GLU A C 1
ATOM 916 O O . GLU A 1 119 ? -11.554 -14.389 19.136 1.00 97.00 119 GLU A O 1
ATOM 921 N N . LEU A 1 120 ? -9.509 -13.689 18.532 1.00 97.38 120 LEU A N 1
ATOM 922 C CA . LEU A 1 120 ? -9.591 -14.035 17.110 1.00 97.38 120 LEU A CA 1
ATOM 923 C C . LEU A 1 120 ? -8.743 -15.276 16.820 1.00 97.38 120 LEU A C 1
ATOM 925 O O . LEU A 1 120 ? -7.766 -15.548 17.505 1.00 97.38 120 LEU A O 1
ATOM 929 N N . ALA A 1 121 ? -9.074 -16.009 15.758 1.00 96.06 121 ALA A N 1
ATOM 930 C CA . ALA A 1 121 ? -8.257 -17.144 15.330 1.00 96.06 121 ALA A CA 1
ATOM 931 C C . ALA A 1 121 ? -6.861 -16.692 14.858 1.00 96.06 121 ALA A C 1
ATOM 933 O O . ALA A 1 121 ? -6.721 -15.623 14.265 1.00 96.06 121 ALA A O 1
ATOM 934 N N . ALA A 1 122 ? -5.834 -17.520 15.046 1.00 93.50 122 ALA A N 1
ATOM 935 C CA . ALA A 1 122 ? -4.557 -17.310 14.366 1.00 93.50 122 ALA A CA 1
ATOM 936 C C . ALA A 1 122 ? -4.740 -17.448 12.842 1.00 93.50 122 ALA A C 1
ATOM 938 O O . ALA A 1 122 ? -5.494 -18.313 12.384 1.00 93.50 122 ALA A O 1
ATOM 939 N N . LEU A 1 123 ? -4.067 -16.602 12.056 1.00 97.31 123 LEU A N 1
ATOM 940 C CA . LEU A 1 123 ? -4.128 -16.649 10.595 1.00 97.31 123 LEU A CA 1
ATOM 941 C C . LEU A 1 123 ? -2.827 -17.194 10.014 1.00 97.31 123 LEU A C 1
ATOM 943 O O . LEU A 1 123 ? -1.723 -16.832 10.425 1.00 97.31 123 LEU A O 1
ATOM 947 N N . LEU A 1 124 ? -2.982 -18.036 8.999 1.00 97.25 124 LEU A N 1
ATOM 948 C CA . LEU A 1 124 ? -1.891 -18.559 8.197 1.00 97.25 124 LEU A CA 1
ATOM 949 C C . LEU A 1 124 ? -2.146 -18.194 6.738 1.00 97.25 124 LEU A C 1
ATOM 951 O O . LEU A 1 124 ? -3.257 -18.363 6.233 1.00 97.25 124 LEU A O 1
ATOM 955 N N . TRP A 1 125 ? -1.114 -17.707 6.055 1.00 96.62 125 TRP A N 1
ATOM 956 C CA . TRP A 1 125 ? -1.168 -17.510 4.613 1.00 96.62 125 TRP A CA 1
ATOM 957 C C . TRP A 1 125 ? -1.385 -18.858 3.907 1.00 96.62 125 TRP A C 1
ATOM 959 O O . TRP A 1 125 ? -0.651 -19.803 4.207 1.00 96.62 125 TRP A O 1
ATOM 969 N N . PRO A 1 126 ? -2.301 -18.967 2.927 1.00 93.62 126 PRO A N 1
ATOM 970 C CA . PRO A 1 126 ? -2.627 -20.239 2.267 1.00 93.62 126 PRO A CA 1
ATOM 971 C C . PRO A 1 126 ? -1.496 -20.825 1.398 1.00 93.62 126 PRO A C 1
ATOM 973 O O . PRO A 1 126 ? -1.662 -21.875 0.786 1.00 93.62 126 PRO A O 1
ATOM 976 N N . GLY A 1 127 ? -0.331 -20.175 1.336 1.00 88.94 127 GLY A N 1
ATOM 977 C CA . GLY A 1 127 ? 0.819 -20.620 0.543 1.00 88.94 127 GLY A CA 1
ATOM 978 C C . GLY A 1 127 ? 0.746 -20.232 -0.936 1.00 88.94 127 GLY A C 1
ATOM 979 O O . GLY A 1 127 ? 1.604 -20.648 -1.713 1.00 88.94 127 GLY A O 1
ATOM 980 N N . GLU A 1 128 ? -0.241 -19.424 -1.323 1.00 90.38 128 GLU A N 1
ATOM 981 C CA . GLU A 1 128 ? -0.413 -18.962 -2.698 1.00 90.38 128 GLU A CA 1
ATOM 982 C C . GLU A 1 128 ? 0.703 -17.990 -3.110 1.00 90.38 128 GLU A C 1
ATOM 984 O O . GLU A 1 128 ? 1.116 -17.147 -2.299 1.00 90.38 128 GLU A O 1
ATOM 989 N N . PRO A 1 129 ? 1.221 -18.100 -4.348 1.00 90.56 129 PRO A N 1
ATOM 990 C CA . PRO A 1 129 ? 2.199 -17.155 -4.864 1.00 90.56 129 PRO A CA 1
ATOM 991 C C . PRO A 1 129 ? 1.560 -15.772 -5.082 1.00 90.56 129 PRO A C 1
ATOM 993 O O . PRO A 1 129 ? 0.352 -15.690 -5.301 1.00 90.56 129 PRO A O 1
ATOM 996 N N . PRO A 1 130 ? 2.361 -14.688 -5.086 1.00 90.69 130 PRO A N 1
ATOM 997 C CA . PRO A 1 130 ? 1.875 -13.355 -5.430 1.00 90.69 130 PRO A CA 1
ATOM 998 C C . PRO A 1 130 ? 1.150 -13.344 -6.782 1.00 90.69 130 PRO A C 1
ATOM 1000 O O . PRO A 1 130 ? 1.542 -14.094 -7.687 1.00 90.69 130 PRO A O 1
ATOM 1003 N N . PRO A 1 131 ? 0.153 -12.464 -6.964 1.00 91.06 131 PRO A N 1
ATOM 1004 C CA . PRO A 1 131 ? -0.635 -12.432 -8.182 1.00 91.06 131 PRO A CA 1
ATOM 1005 C C . PRO A 1 131 ? 0.258 -12.096 -9.378 1.00 91.06 131 PRO A C 1
ATOM 1007 O O . PRO A 1 131 ? 1.038 -11.136 -9.361 1.00 91.06 131 PRO A O 1
ATOM 1010 N N . TYR A 1 132 ? 0.135 -12.898 -10.435 1.00 93.94 132 TYR A N 1
ATOM 1011 C CA . TYR A 1 132 ? 0.781 -12.600 -11.705 1.00 93.94 132 TYR A CA 1
ATOM 1012 C C . TYR A 1 132 ? 0.164 -11.345 -12.326 1.00 93.94 132 TYR A C 1
ATOM 1014 O O . TYR A 1 132 ? -1.048 -11.147 -12.261 1.00 93.94 132 TYR A O 1
ATOM 1022 N N . ARG A 1 133 ? 0.994 -10.501 -12.947 1.00 95.69 133 ARG A N 1
ATOM 1023 C CA . ARG A 1 133 ? 0.553 -9.259 -13.590 1.00 95.69 133 ARG A CA 1
ATOM 1024 C C . ARG A 1 133 ? 0.657 -9.391 -15.104 1.00 95.69 133 ARG A C 1
ATOM 1026 O O . ARG A 1 133 ? 1.710 -9.089 -15.669 1.00 95.69 133 ARG A O 1
ATOM 1033 N N . PRO A 1 134 ? -0.412 -9.860 -15.768 1.00 97.81 134 PRO A N 1
ATOM 1034 C CA . PRO A 1 134 ? -0.398 -9.987 -17.210 1.00 97.81 134 PRO A CA 1
ATOM 1035 C C . PRO A 1 134 ? -0.378 -8.603 -17.866 1.00 97.81 134 PRO A C 1
ATOM 1037 O O . PRO A 1 134 ? -0.932 -7.636 -17.341 1.00 97.81 134 PRO A O 1
ATOM 1040 N N . VAL A 1 135 ? 0.176 -8.527 -19.071 1.00 98.38 135 VAL A N 1
ATOM 1041 C CA . VAL A 1 135 ? 0.184 -7.330 -19.916 1.00 98.38 135 VAL A CA 1
ATOM 1042 C C . VAL A 1 135 ? -1.233 -6.811 -20.151 1.00 98.38 135 VAL A C 1
ATOM 1044 O O . VAL A 1 135 ? -1.445 -5.606 -20.187 1.00 98.38 135 VAL A O 1
ATOM 1047 N N . ALA A 1 136 ? -2.230 -7.700 -20.191 1.00 98.19 136 ALA A N 1
ATOM 1048 C CA . ALA A 1 136 ? -3.639 -7.328 -20.271 1.00 98.19 136 ALA A CA 1
ATOM 1049 C C . ALA A 1 136 ? -4.121 -6.496 -19.066 1.00 98.19 136 ALA A C 1
ATOM 1051 O O . ALA A 1 136 ? -4.925 -5.587 -19.248 1.00 98.19 136 ALA A O 1
ATOM 1052 N N . ALA A 1 137 ? -3.621 -6.761 -17.853 1.00 97.81 137 ALA A N 1
ATOM 1053 C CA . ALA A 1 137 ? -3.951 -5.962 -16.670 1.00 97.81 137 ALA A CA 1
ATOM 1054 C C . ALA A 1 137 ? -3.302 -4.571 -16.741 1.00 97.81 137 ALA A C 1
ATOM 1056 O O . ALA A 1 137 ? -3.944 -3.573 -16.428 1.00 97.81 137 ALA A O 1
ATOM 1057 N N . VAL A 1 138 ? -2.062 -4.491 -17.237 1.00 98.19 138 VAL A N 1
ATOM 1058 C CA . VAL A 1 138 ? -1.379 -3.212 -17.495 1.00 98.19 138 VAL A CA 1
ATOM 1059 C C . VAL A 1 138 ? -2.143 -2.406 -18.546 1.00 98.19 138 VAL A C 1
ATOM 1061 O O . VAL A 1 138 ? -2.497 -1.257 -18.310 1.00 98.19 138 VAL A O 1
ATOM 1064 N N . GLN A 1 139 ? -2.484 -3.022 -19.678 1.00 98.50 139 GLN A N 1
ATOM 1065 C CA . GLN A 1 139 ? -3.296 -2.394 -20.719 1.00 98.50 139 GLN A CA 1
ATOM 1066 C C . GLN A 1 139 ? -4.666 -1.949 -20.198 1.00 98.50 139 GLN A C 1
ATOM 1068 O O . GLN A 1 139 ? -5.158 -0.909 -20.623 1.00 98.50 139 GLN A O 1
ATOM 1073 N N . HIS A 1 140 ? -5.299 -2.728 -19.316 1.00 98.12 140 HIS A N 1
ATOM 1074 C CA . HIS A 1 140 ? -6.566 -2.346 -18.701 1.00 98.12 140 HIS A CA 1
ATOM 1075 C C . HIS A 1 140 ? -6.416 -1.051 -17.903 1.00 98.12 140 HIS A C 1
ATOM 1077 O O . HIS A 1 140 ? -7.156 -0.109 -18.170 1.00 98.12 140 HIS A O 1
ATOM 1083 N N . ALA A 1 141 ? -5.420 -0.976 -17.014 1.00 97.56 141 ALA A N 1
ATOM 1084 C CA . ALA A 1 141 ? -5.133 0.225 -16.233 1.00 97.56 141 ALA A CA 1
ATOM 1085 C C . ALA A 1 141 ? -4.846 1.446 -17.128 1.00 97.56 141 ALA A C 1
ATOM 1087 O O . ALA A 1 141 ? -5.384 2.522 -16.886 1.00 97.56 141 ALA A O 1
ATOM 1088 N N . LEU A 1 142 ? -4.072 1.275 -18.208 1.00 97.44 142 LEU A N 1
ATOM 1089 C CA . LEU A 1 142 ? -3.727 2.367 -19.131 1.00 97.44 142 LEU A CA 1
ATOM 1090 C C . LEU A 1 142 ? -4.888 2.825 -20.029 1.00 97.44 142 LEU A C 1
ATOM 1092 O O . LEU A 1 142 ? -4.888 3.961 -20.490 1.00 97.44 142 LEU A O 1
ATOM 1096 N N . LYS A 1 143 ? -5.885 1.970 -20.286 1.00 97.75 143 LYS A N 1
ATOM 1097 C CA . LYS A 1 143 ? -7.070 2.309 -21.100 1.00 97.75 143 LYS A CA 1
ATOM 1098 C C . LYS A 1 143 ? -8.154 3.054 -20.323 1.00 97.75 143 LYS A C 1
ATOM 1100 O O . LYS A 1 143 ? -9.161 3.448 -20.913 1.00 97.75 143 LYS A O 1
ATOM 1105 N N . ARG A 1 144 ? -7.994 3.202 -19.009 1.00 96.56 144 ARG A N 1
ATOM 1106 C CA . ARG A 1 144 ? -8.926 3.962 -18.178 1.00 96.56 144 ARG A CA 1
ATOM 1107 C C . ARG A 1 144 ? -8.876 5.454 -18.511 1.00 96.56 144 ARG A C 1
ATOM 1109 O O . ARG A 1 144 ? -7.847 5.924 -18.994 1.00 96.56 144 ARG A O 1
ATOM 1116 N N . PRO A 1 145 ? -9.932 6.219 -18.184 1.00 97.50 145 PRO A N 1
ATOM 1117 C CA . PRO A 1 145 ? -9.883 7.678 -18.266 1.00 97.50 145 PRO A CA 1
ATOM 1118 C C . PRO A 1 145 ? -8.696 8.273 -17.496 1.00 97.50 145 PRO A C 1
ATOM 1120 O O . PRO A 1 145 ? -8.083 9.227 -17.961 1.00 97.50 145 PRO A O 1
ATOM 1123 N N . GLU A 1 146 ? -8.328 7.665 -16.364 1.00 97.88 146 GLU A N 1
ATOM 1124 C CA . GLU A 1 146 ? -7.201 8.090 -15.526 1.00 97.88 146 GLU A CA 1
ATOM 1125 C C . GLU A 1 146 ? -5.838 7.552 -16.007 1.00 97.88 146 GLU A C 1
ATOM 1127 O O . GLU A 1 146 ? -4.828 7.769 -15.344 1.00 97.88 146 GLU A O 1
ATOM 1132 N N . GLY A 1 147 ? -5.782 6.840 -17.140 1.00 97.56 147 GLY A N 1
ATOM 1133 C CA . GLY A 1 147 ? -4.583 6.166 -17.653 1.00 97.56 147 GLY A CA 1
ATOM 1134 C C . GLY A 1 147 ? -3.320 7.041 -17.674 1.00 97.56 147 GLY A C 1
ATOM 1135 O O . GLY A 1 147 ? -2.310 6.615 -17.109 1.00 97.56 147 GLY A O 1
ATOM 1136 N N . PRO A 1 148 ? -3.364 8.267 -18.238 1.00 97.81 148 PRO A N 1
ATOM 1137 C CA . PRO A 1 148 ? -2.229 9.192 -18.205 1.00 97.81 148 PRO A CA 1
ATOM 1138 C C . PRO A 1 148 ? -1.774 9.539 -16.778 1.00 97.81 148 PRO A C 1
ATOM 1140 O O . PRO A 1 148 ? -0.595 9.403 -16.458 1.00 97.81 148 PRO A O 1
ATOM 1143 N N . SER A 1 149 ? -2.704 9.893 -15.882 1.00 98.25 149 SER A N 1
ATOM 1144 C CA . SER A 1 149 ? -2.397 10.187 -14.474 1.00 98.25 149 SER A CA 1
ATOM 1145 C C . SER A 1 149 ? -1.834 8.978 -13.725 1.00 98.25 149 SER A C 1
ATOM 1147 O O . SER A 1 149 ? -0.963 9.132 -12.870 1.00 98.25 149 SER A O 1
ATOM 1149 N N . LEU A 1 150 ? -2.308 7.765 -14.027 1.00 98.38 150 LEU A N 1
ATOM 1150 C CA . LEU A 1 150 ? -1.799 6.526 -13.435 1.00 98.38 150 LEU A CA 1
ATOM 1151 C C . LEU A 1 150 ? -0.368 6.231 -13.890 1.00 98.38 150 LEU A C 1
ATOM 1153 O O . LEU A 1 150 ? 0.460 5.820 -13.076 1.00 98.38 150 LEU A O 1
ATOM 1157 N N . LEU A 1 151 ? -0.072 6.444 -15.172 1.00 98.00 151 LEU A N 1
ATOM 1158 C CA . LEU A 1 151 ? 1.245 6.191 -15.742 1.00 98.00 151 LEU A CA 1
ATOM 1159 C C . LEU A 1 151 ? 2.286 7.193 -15.220 1.00 98.00 151 LEU A C 1
ATOM 1161 O O . LEU A 1 151 ? 3.296 6.772 -14.645 1.00 98.00 151 LEU A O 1
ATOM 1165 N N . GLY A 1 152 ? 1.997 8.494 -15.291 1.00 98.31 152 GLY A N 1
ATOM 1166 C CA . GLY A 1 152 ? 2.865 9.521 -14.713 1.00 98.31 152 GLY A CA 1
ATOM 1167 C C . GLY A 1 152 ? 2.936 9.425 -13.184 1.00 98.31 152 GLY A C 1
ATOM 1168 O O . GLY A 1 152 ? 4.006 9.551 -12.590 1.00 98.31 152 GLY A O 1
ATOM 1169 N N . GLY A 1 153 ? 1.840 9.050 -12.517 1.00 98.44 153 GLY A N 1
ATOM 1170 C CA . GLY A 1 153 ? 1.820 8.740 -11.085 1.00 98.44 153 GLY A CA 1
ATOM 1171 C C . GLY A 1 153 ? 2.730 7.565 -10.709 1.00 98.44 153 GLY A C 1
ATOM 1172 O O . GLY A 1 153 ? 3.423 7.614 -9.689 1.00 98.44 153 GLY A O 1
ATOM 1173 N N . ALA A 1 154 ? 2.803 6.520 -11.539 1.00 98.38 154 ALA A N 1
ATOM 1174 C CA . ALA A 1 154 ? 3.748 5.423 -11.339 1.00 98.38 154 ALA A CA 1
ATOM 1175 C C . ALA A 1 154 ? 5.201 5.913 -11.453 1.00 98.38 154 ALA A C 1
ATOM 1177 O O . ALA A 1 154 ? 6.045 5.513 -10.644 1.00 98.38 154 ALA A O 1
ATOM 1178 N N . GLN A 1 155 ? 5.488 6.812 -12.399 1.00 97.94 155 GLN A N 1
ATOM 1179 C CA . GLN A 1 155 ? 6.802 7.438 -12.549 1.00 97.94 155 GLN A CA 1
ATOM 1180 C C . GLN A 1 155 ? 7.168 8.308 -11.333 1.00 97.94 155 GLN A C 1
ATOM 1182 O O . GLN A 1 155 ? 8.245 8.110 -10.764 1.00 97.94 155 GLN A O 1
ATOM 1187 N N . VAL A 1 156 ? 6.256 9.164 -10.851 1.00 98.44 156 VAL A N 1
ATOM 1188 C CA . VAL A 1 156 ? 6.419 9.961 -9.613 1.00 98.44 156 VAL A CA 1
ATOM 1189 C C . VAL A 1 156 ? 6.874 9.076 -8.453 1.00 98.44 156 VAL A C 1
ATOM 1191 O O . VAL A 1 156 ? 7.815 9.408 -7.731 1.00 98.44 156 VAL A O 1
ATOM 1194 N N . LEU A 1 157 ? 6.225 7.926 -8.271 1.00 98.06 157 LEU A N 1
ATOM 1195 C CA . LEU A 1 157 ? 6.521 7.000 -7.179 1.00 98.06 157 LEU A CA 1
ATOM 1196 C C . LEU A 1 157 ? 7.850 6.262 -7.360 1.00 98.06 157 LEU A C 1
ATOM 1198 O O . LEU A 1 157 ? 8.567 6.036 -6.383 1.00 98.06 157 LEU A O 1
ATOM 1202 N N . VAL A 1 158 ? 8.203 5.899 -8.595 1.00 96.75 158 VAL A N 1
ATOM 1203 C CA . VAL A 1 158 ? 9.518 5.324 -8.923 1.00 96.75 158 VAL A CA 1
ATOM 1204 C C . VAL A 1 158 ? 10.645 6.315 -8.623 1.00 96.75 158 VAL A C 1
ATOM 1206 O O . VAL A 1 158 ? 11.709 5.898 -8.154 1.00 96.75 158 VAL A O 1
ATOM 1209 N N . ASP A 1 159 ? 10.398 7.609 -8.816 1.00 96.44 159 ASP A N 1
ATOM 1210 C CA . ASP A 1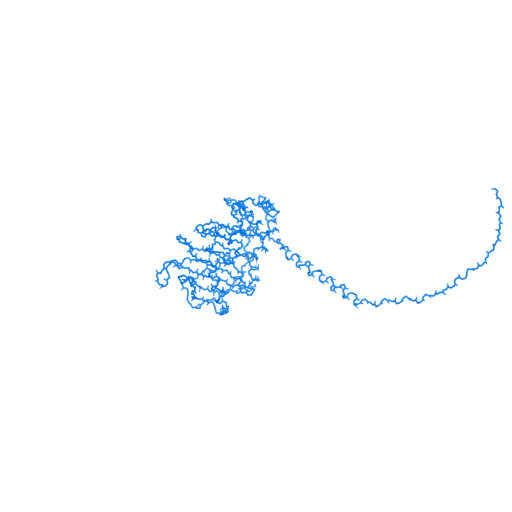 159 ? 11.344 8.683 -8.503 1.00 96.44 159 ASP A CA 1
ATOM 1211 C C . ASP A 1 159 ? 11.358 9.075 -7.013 1.00 96.44 159 ASP A C 1
ATOM 1213 O O . ASP A 1 159 ? 12.188 9.880 -6.586 1.00 96.44 159 ASP A O 1
ATOM 1217 N N . GLY A 1 160 ? 10.506 8.453 -6.189 1.00 96.62 160 GLY A N 1
ATOM 1218 C CA . GLY A 1 160 ? 10.442 8.670 -4.740 1.00 96.62 160 GLY A CA 1
ATOM 1219 C C . GLY A 1 160 ? 9.548 9.837 -4.310 1.00 96.62 160 GLY A C 1
ATOM 1220 O O . GLY A 1 160 ? 9.631 10.279 -3.162 1.00 96.62 160 GLY A O 1
ATOM 1221 N N . GLY A 1 161 ? 8.709 10.339 -5.217 1.00 98.12 161 GLY A N 1
ATOM 1222 C CA . GLY A 1 161 ? 7.675 11.327 -4.935 1.00 98.12 161 GLY A CA 1
ATOM 1223 C C . GLY A 1 161 ? 6.477 10.754 -4.170 1.00 98.12 161 GLY A C 1
ATOM 1224 O O . GLY A 1 161 ? 6.478 9.613 -3.699 1.00 98.12 161 GLY A O 1
ATOM 1225 N N . ARG A 1 162 ? 5.441 11.582 -4.021 1.00 98.62 162 ARG A N 1
ATOM 1226 C CA . ARG A 1 162 ? 4.175 11.234 -3.363 1.00 98.62 162 ARG A CA 1
ATOM 1227 C C . ARG A 1 162 ? 3.009 11.700 -4.213 1.00 98.62 162 ARG A C 1
ATOM 1229 O O . ARG A 1 162 ? 3.112 12.742 -4.853 1.00 98.62 162 ARG A O 1
ATOM 1236 N N . LEU A 1 163 ? 1.919 10.949 -4.186 1.00 98.69 163 LEU A N 1
ATOM 1237 C CA . LEU A 1 163 ? 0.764 11.158 -5.049 1.00 98.69 163 LEU A CA 1
ATOM 1238 C C . LEU A 1 163 ? -0.513 11.265 -4.219 1.00 98.69 163 LEU A C 1
ATOM 1240 O O . LEU A 1 163 ? -0.716 10.475 -3.291 1.00 98.69 163 LEU A O 1
ATOM 1244 N N . VAL A 1 164 ? -1.354 12.247 -4.533 1.00 98.75 164 VAL A N 1
ATOM 1245 C CA . VAL A 1 164 ? -2.652 12.434 -3.880 1.00 98.75 164 VAL A CA 1
ATOM 1246 C C . VAL A 1 164 ? -3.775 12.531 -4.907 1.00 98.75 164 VAL A C 1
ATOM 1248 O O . VAL A 1 164 ? -3.642 13.207 -5.925 1.00 98.75 164 VAL A O 1
ATOM 1251 N N . PHE A 1 165 ? -4.891 11.874 -4.605 1.00 98.62 165 PHE A N 1
ATOM 1252 C CA . PHE A 1 165 ? -6.130 11.933 -5.370 1.00 98.62 165 PHE A CA 1
ATOM 1253 C C . PHE A 1 165 ? -7.244 12.504 -4.493 1.00 98.62 165 PHE A C 1
ATOM 1255 O O . PHE A 1 165 ? -7.434 12.062 -3.358 1.00 98.62 165 PHE A O 1
ATOM 1262 N N . GLU A 1 166 ? -8.003 13.463 -5.018 1.00 98.25 166 GLU A N 1
ATOM 1263 C CA . GLU A 1 166 ? -9.182 13.996 -4.334 1.00 98.25 166 GLU A CA 1
ATOM 1264 C C . GLU A 1 166 ? -10.439 13.238 -4.780 1.00 98.25 166 GLU A C 1
ATOM 1266 O O . GLU A 1 166 ? -10.778 13.230 -5.965 1.00 98.25 166 GLU A O 1
ATOM 1271 N N . ARG A 1 167 ? -11.133 12.572 -3.851 1.00 97.94 167 ARG A N 1
ATOM 1272 C CA . ARG A 1 167 ? -12.377 11.818 -4.101 1.00 97.94 167 ARG A CA 1
ATOM 1273 C C . ARG A 1 167 ? -13.287 11.889 -2.881 1.00 97.94 167 ARG A C 1
ATOM 1275 O O . ARG A 1 167 ? -12.818 11.752 -1.764 1.00 97.94 167 ARG A O 1
ATOM 1282 N N . GLN A 1 168 ? -14.602 11.992 -3.072 1.00 96.69 168 GLN A N 1
ATOM 1283 C CA . GLN A 1 168 ? -15.573 12.022 -1.959 1.00 96.69 168 GLN A CA 1
ATOM 1284 C C . GLN A 1 168 ? -15.812 10.651 -1.291 1.00 96.69 168 GLN A C 1
ATOM 1286 O O . GLN A 1 168 ? -16.502 10.567 -0.277 1.00 96.69 168 GLN A O 1
ATOM 1291 N N . ALA A 1 169 ? -15.262 9.577 -1.856 1.00 96.94 169 ALA A N 1
ATOM 1292 C CA . ALA A 1 169 ? -15.383 8.212 -1.361 1.00 96.94 169 ALA A CA 1
ATOM 1293 C C . ALA A 1 169 ? -14.090 7.425 -1.657 1.00 96.94 169 ALA A C 1
ATOM 1295 O O . ALA A 1 169 ? -13.313 7.852 -2.518 1.00 96.94 169 ALA A O 1
ATOM 1296 N N . PRO A 1 170 ? -13.862 6.280 -0.985 1.00 97.94 170 PRO A N 1
ATOM 1297 C CA . PRO A 1 170 ? -12.753 5.387 -1.297 1.00 97.94 170 PRO A CA 1
ATOM 1298 C C . PRO A 1 170 ? -12.695 4.998 -2.773 1.00 97.94 170 PRO A C 1
ATOM 1300 O O . PRO A 1 170 ? -13.703 4.588 -3.346 1.00 97.94 170 PRO A O 1
ATOM 1303 N N . ASP A 1 171 ? -11.496 5.039 -3.356 1.00 98.12 171 ASP A N 1
ATOM 1304 C CA . ASP A 1 171 ? -11.249 4.609 -4.735 1.00 98.12 171 ASP A CA 1
ATOM 1305 C C . ASP A 1 171 ? -10.175 3.517 -4.764 1.00 98.12 171 ASP A C 1
ATOM 1307 O O . ASP A 1 171 ? -9.016 3.699 -5.142 1.00 98.12 171 ASP A O 1
ATOM 1311 N N . THR A 1 172 ? -10.568 2.342 -4.274 1.00 98.00 172 THR A N 1
ATOM 1312 C CA . THR A 1 172 ? -9.669 1.185 -4.187 1.00 98.00 172 THR A CA 1
ATOM 1313 C C . THR A 1 172 ? -9.252 0.685 -5.571 1.00 98.00 172 THR A C 1
ATOM 1315 O O . THR A 1 172 ? -8.130 0.205 -5.724 1.00 98.00 172 THR A O 1
ATOM 1318 N N . ALA A 1 173 ? -10.116 0.816 -6.581 1.00 97.75 173 ALA A N 1
ATOM 1319 C CA . ALA A 1 173 ? -9.808 0.389 -7.942 1.00 97.75 173 ALA A CA 1
ATOM 1320 C C . ALA A 1 173 ? -8.683 1.238 -8.547 1.00 97.75 173 ALA A C 1
ATOM 1322 O O . ALA A 1 173 ? -7.687 0.676 -8.996 1.00 97.75 173 ALA A O 1
ATOM 1323 N N . LEU A 1 174 ? -8.779 2.570 -8.451 1.00 98.31 174 LEU A N 1
ATOM 1324 C CA . LEU A 1 174 ? -7.744 3.489 -8.929 1.00 98.31 174 LEU A CA 1
ATOM 1325 C C . LEU A 1 174 ? -6.370 3.172 -8.327 1.00 98.31 174 LEU A C 1
ATOM 1327 O O . LEU A 1 174 ? -5.377 3.049 -9.045 1.00 98.31 174 LEU A O 1
ATOM 1331 N N . VAL A 1 175 ? -6.303 2.993 -7.004 1.00 98.56 175 VAL A N 1
ATOM 1332 C CA . VAL A 1 175 ? -5.020 2.725 -6.337 1.00 98.56 175 VAL A CA 1
ATOM 1333 C C . VAL A 1 175 ? -4.481 1.335 -6.677 1.00 98.56 175 VAL A C 1
ATOM 1335 O O . VAL A 1 175 ? -3.267 1.182 -6.788 1.00 98.56 175 VAL A O 1
ATOM 1338 N N . ARG A 1 176 ? -5.337 0.329 -6.900 1.00 98.19 176 ARG A N 1
ATOM 1339 C CA . ARG A 1 176 ? -4.913 -0.999 -7.383 1.00 98.19 176 ARG A CA 1
ATOM 1340 C C . ARG A 1 176 ? -4.379 -0.964 -8.808 1.00 98.19 176 ARG A C 1
ATOM 1342 O O . ARG A 1 176 ? -3.372 -1.617 -9.088 1.00 98.19 176 ARG A O 1
ATOM 1349 N N . ASP A 1 177 ? -5.018 -0.199 -9.683 1.00 98.38 177 ASP A N 1
ATOM 1350 C CA . ASP A 1 177 ? -4.566 -0.018 -11.059 1.00 98.38 177 ASP A CA 1
ATOM 1351 C C . ASP A 1 177 ? -3.187 0.651 -11.063 1.00 98.38 177 ASP A C 1
ATOM 1353 O O . ASP A 1 177 ? -2.251 0.119 -11.659 1.00 98.38 177 ASP A O 1
ATOM 1357 N N . LEU A 1 178 ? -2.993 1.705 -10.262 1.00 98.62 178 LEU A N 1
ATOM 1358 C CA . LEU A 1 178 ? -1.671 2.295 -10.031 1.00 98.62 178 LEU A CA 1
ATOM 1359 C C . LEU A 1 178 ? -0.663 1.266 -9.495 1.00 98.62 178 LEU A C 1
ATOM 1361 O O . LEU A 1 178 ? 0.464 1.177 -9.979 1.00 98.62 178 LEU A O 1
ATOM 1365 N N . TRP A 1 179 ? -1.060 0.458 -8.508 1.00 98.06 179 TRP A N 1
ATOM 1366 C CA . TRP A 1 179 ? -0.192 -0.557 -7.902 1.00 98.06 179 TRP A CA 1
ATOM 1367 C C . TRP A 1 179 ? 0.230 -1.646 -8.896 1.00 98.06 179 TRP A C 1
ATOM 1369 O O . TRP A 1 179 ? 1.343 -2.177 -8.814 1.00 98.06 179 TRP A O 1
ATOM 1379 N N . THR A 1 180 ? -0.634 -1.951 -9.867 1.00 97.88 180 THR A N 1
ATOM 1380 C CA . THR A 1 180 ? -0.357 -2.886 -10.963 1.00 97.88 180 THR A CA 1
ATOM 1381 C C . THR A 1 180 ? 0.801 -2.390 -11.822 1.00 97.88 180 THR A C 1
ATOM 1383 O O . THR A 1 180 ? 1.668 -3.194 -12.171 1.00 97.88 180 THR A O 1
ATOM 1386 N N . LEU A 1 181 ? 0.874 -1.077 -12.070 1.00 98.25 181 LEU A N 1
ATOM 1387 C CA . LEU A 1 181 ? 1.893 -0.430 -12.901 1.00 98.25 181 LEU A CA 1
ATOM 1388 C C . LEU A 1 181 ? 3.268 -0.296 -12.232 1.00 98.25 181 LEU A C 1
ATOM 1390 O O . LEU A 1 181 ? 4.211 0.113 -12.900 1.00 98.25 181 LEU A O 1
ATOM 1394 N N . LEU A 1 182 ? 3.430 -0.604 -10.942 1.00 97.81 182 LEU A N 1
ATOM 1395 C CA . LEU A 1 182 ? 4.688 -0.369 -10.217 1.00 97.81 182 LEU A CA 1
ATOM 1396 C C . LEU A 1 182 ? 5.649 -1.569 -10.255 1.00 97.81 182 LEU A C 1
ATOM 1398 O O . LEU A 1 182 ? 5.209 -2.711 -10.133 1.00 97.81 182 LEU A O 1
ATOM 1402 N N . PRO A 1 183 ? 6.981 -1.376 -10.273 1.00 97.12 183 PRO A N 1
ATOM 1403 C CA . PRO A 1 183 ? 7.920 -2.482 -10.085 1.00 97.12 183 PRO A CA 1
ATOM 1404 C C . PRO A 1 183 ? 7.714 -3.183 -8.738 1.00 97.12 183 PRO A C 1
ATOM 1406 O O . PRO A 1 183 ? 7.401 -2.533 -7.737 1.00 97.12 183 PRO A O 1
ATOM 1409 N N . THR A 1 184 ? 7.956 -4.498 -8.666 1.00 95.31 184 THR A N 1
ATOM 1410 C CA . THR A 1 184 ? 7.789 -5.256 -7.407 1.00 95.31 184 THR A CA 1
ATOM 1411 C C . THR A 1 184 ? 8.657 -4.676 -6.293 1.00 95.31 184 THR A C 1
ATOM 1413 O O . THR A 1 184 ? 8.207 -4.517 -5.163 1.00 95.31 184 THR A O 1
ATOM 1416 N N . SER A 1 185 ? 9.894 -4.293 -6.618 1.00 94.19 185 SER A N 1
ATOM 1417 C CA . SER A 1 185 ? 10.821 -3.707 -5.647 1.00 94.19 185 SER A CA 1
ATOM 1418 C C . SER A 1 185 ? 10.310 -2.378 -5.076 1.00 94.19 185 SER A C 1
ATOM 1420 O O . SER A 1 185 ? 10.447 -2.134 -3.878 1.00 94.19 185 SER A O 1
ATOM 1422 N N . THR A 1 186 ? 9.657 -1.556 -5.897 1.00 96.19 186 THR A N 1
ATOM 1423 C CA . THR A 1 186 ? 9.071 -0.276 -5.487 1.00 96.19 186 THR A CA 1
ATOM 1424 C C . THR A 1 186 ? 7.889 -0.490 -4.541 1.00 96.19 186 THR A C 1
ATOM 1426 O O . THR A 1 186 ? 7.866 0.080 -3.452 1.00 96.19 186 THR A O 1
ATOM 1429 N N . ARG A 1 187 ? 6.957 -1.389 -4.883 1.00 96.50 187 ARG A N 1
ATOM 1430 C CA . ARG A 1 187 ? 5.749 -1.679 -4.081 1.00 96.50 187 ARG A CA 1
ATOM 1431 C C . ARG A 1 187 ? 6.048 -2.045 -2.629 1.00 96.50 187 ARG A C 1
ATOM 1433 O O . ARG A 1 187 ? 5.333 -1.635 -1.724 1.00 96.50 187 ARG A O 1
ATOM 1440 N N . THR A 1 188 ? 7.145 -2.762 -2.390 1.00 95.94 188 THR A N 1
ATOM 1441 C CA . THR A 1 188 ? 7.532 -3.197 -1.037 1.00 95.94 188 THR A CA 1
ATOM 1442 C C . THR A 1 188 ? 8.049 -2.089 -0.116 1.00 95.94 188 THR A C 1
ATOM 1444 O O . THR A 1 188 ? 8.270 -2.331 1.072 1.00 95.94 188 THR A O 1
ATOM 1447 N N . HIS A 1 189 ? 8.258 -0.888 -0.655 1.00 95.94 189 HIS A N 1
ATOM 1448 C CA . HIS A 1 189 ? 8.739 0.280 0.083 1.00 95.94 189 HIS A CA 1
ATOM 1449 C C . HIS A 1 189 ? 7.736 1.437 0.092 1.00 95.94 189 HIS A C 1
ATOM 1451 O O . HIS A 1 189 ? 7.970 2.440 0.769 1.00 95.94 189 HIS A O 1
ATOM 1457 N N . LEU A 1 190 ? 6.628 1.296 -0.636 1.00 97.88 190 LEU A N 1
ATOM 1458 C CA . LEU A 1 190 ? 5.571 2.288 -0.707 1.00 97.88 190 LEU A CA 1
ATOM 1459 C C . LEU A 1 190 ? 4.386 1.892 0.174 1.00 97.88 190 LEU A C 1
ATOM 1461 O O . LEU A 1 190 ? 4.164 0.725 0.481 1.00 97.88 190 LEU A O 1
ATOM 1465 N N . TRP A 1 191 ? 3.614 2.902 0.570 1.00 98.44 191 TRP A N 1
ATOM 1466 C CA . TRP A 1 191 ? 2.569 2.797 1.589 1.00 98.44 191 TRP A CA 1
ATOM 1467 C C . TRP A 1 191 ? 1.310 3.463 1.039 1.00 98.44 191 TRP A C 1
ATOM 1469 O O . TRP A 1 191 ? 1.240 4.696 1.077 1.00 98.44 191 TRP A O 1
ATOM 1479 N N . PRO A 1 192 ? 0.387 2.700 0.433 1.00 98.69 192 PRO A N 1
ATOM 1480 C CA . PRO A 1 192 ? -0.814 3.259 -0.159 1.00 98.69 192 PRO A CA 1
ATOM 1481 C C . PRO A 1 192 ? -1.921 3.401 0.886 1.00 98.69 192 PRO A C 1
ATOM 1483 O O . PRO A 1 192 ? -1.995 2.620 1.836 1.00 98.69 192 PRO A O 1
ATOM 1486 N N . ALA A 1 193 ? -2.818 4.346 0.642 1.00 98.62 193 ALA A N 1
ATOM 1487 C CA . ALA A 1 193 ? -4.142 4.421 1.234 1.00 98.62 193 ALA A CA 1
ATOM 1488 C C . ALA A 1 193 ? -5.162 4.670 0.119 1.00 98.62 193 ALA A C 1
ATOM 1490 O O . ALA A 1 193 ? -5.169 5.729 -0.507 1.00 98.62 193 ALA A O 1
ATOM 1491 N N . SER A 1 194 ? -6.033 3.687 -0.119 1.00 98.69 194 SER A N 1
ATOM 1492 C CA . SER A 1 194 ? -7.178 3.833 -1.042 1.00 98.69 194 SER A CA 1
ATOM 1493 C C . SER A 1 194 ? -8.245 4.799 -0.535 1.00 98.69 194 SER A C 1
ATOM 1495 O O . SER A 1 194 ? -9.125 5.196 -1.297 1.00 98.69 194 SER A O 1
ATOM 1497 N N . PHE A 1 195 ? -8.158 5.165 0.745 1.00 98.56 195 PHE A N 1
ATOM 1498 C CA . PHE A 1 195 ? -8.813 6.315 1.344 1.00 98.56 195 PHE A CA 1
ATOM 1499 C C . PHE A 1 195 ? -8.201 6.601 2.716 1.00 98.56 195 PHE A C 1
ATOM 1501 O O . PHE A 1 195 ? -7.873 5.651 3.428 1.00 98.56 195 PHE A O 1
ATOM 1508 N N . ALA A 1 196 ? -8.104 7.866 3.107 1.00 98.00 196 ALA A N 1
ATOM 1509 C CA . ALA A 1 196 ? -8.007 8.287 4.502 1.00 98.00 196 ALA A CA 1
ATOM 1510 C C . ALA A 1 196 ? -8.637 9.676 4.665 1.00 98.00 196 ALA A C 1
ATOM 1512 O O . ALA A 1 196 ? -8.817 10.407 3.690 1.00 98.00 196 ALA A O 1
ATOM 1513 N N . PHE A 1 197 ? -8.988 10.049 5.892 1.00 97.12 197 PHE A N 1
ATOM 1514 C CA . PHE A 1 197 ? -9.521 11.381 6.177 1.00 97.12 197 PHE A CA 1
ATOM 1515 C C . PHE A 1 197 ? -8.422 12.428 6.388 1.00 97.12 197 PHE A C 1
ATOM 1517 O O . PHE A 1 197 ? -8.655 13.614 6.164 1.00 97.12 197 PHE A O 1
ATOM 1524 N N . GLY A 1 198 ? -7.225 11.988 6.778 1.00 96.19 198 GLY A N 1
ATOM 1525 C CA . GLY A 1 198 ? -6.044 12.821 6.980 1.00 96.19 198 GLY A CA 1
ATOM 1526 C C . GLY A 1 198 ? -4.770 12.195 6.412 1.00 96.19 198 GLY A C 1
ATOM 1527 O O . GLY A 1 198 ? -4.794 11.150 5.762 1.00 96.19 198 GLY A O 1
ATOM 1528 N N . ASN A 1 199 ? -3.636 12.854 6.655 1.00 97.50 199 ASN A N 1
ATOM 1529 C CA . ASN A 1 199 ? -2.327 12.445 6.134 1.00 97.50 199 ASN A CA 1
ATOM 1530 C C . ASN A 1 199 ? -1.247 12.327 7.222 1.00 97.50 199 ASN A C 1
ATOM 1532 O O . ASN A 1 199 ? -0.051 12.363 6.930 1.00 97.50 199 ASN A O 1
ATOM 1536 N N . ASP A 1 200 ? -1.646 12.162 8.481 1.00 97.12 200 ASP A N 1
ATOM 1537 C CA . ASP A 1 200 ? -0.709 12.108 9.611 1.00 97.12 200 ASP A CA 1
ATOM 1538 C C . ASP A 1 200 ? 0.214 10.883 9.536 1.00 97.12 200 ASP A C 1
ATOM 1540 O O . ASP A 1 200 ? 1.342 10.890 10.029 1.00 97.12 200 ASP A O 1
ATOM 1544 N N . LEU A 1 201 ? -0.226 9.834 8.836 1.00 97.12 201 LEU A N 1
ATOM 1545 C CA . LEU A 1 201 ? 0.564 8.630 8.583 1.00 97.12 201 LEU A CA 1
ATOM 1546 C C . LEU A 1 201 ? 1.577 8.784 7.441 1.00 97.12 201 LEU A C 1
ATOM 1548 O O . LEU A 1 201 ? 2.420 7.900 7.266 1.00 97.12 201 LEU A O 1
ATOM 1552 N N . GLY A 1 202 ? 1.522 9.878 6.675 1.00 97.12 202 GLY A N 1
ATOM 1553 C CA . GLY A 1 202 ? 2.461 10.181 5.598 1.00 97.12 202 GLY A CA 1
ATOM 1554 C C . GLY A 1 202 ? 2.507 9.090 4.529 1.00 97.12 202 GLY A C 1
ATOM 1555 O O . GLY A 1 202 ? 3.555 8.462 4.322 1.00 97.12 202 GLY A O 1
ATOM 1556 N N . PHE A 1 203 ? 1.398 8.877 3.826 1.00 98.44 203 PHE A N 1
ATOM 1557 C CA . PHE A 1 203 ? 1.283 7.869 2.768 1.00 98.44 203 PHE A CA 1
ATOM 1558 C C . PHE A 1 203 ? 2.075 8.237 1.505 1.00 98.44 203 PHE A C 1
ATOM 1560 O O . PHE A 1 203 ? 2.344 9.398 1.220 1.00 98.44 203 PHE A O 1
ATOM 1567 N N . HIS A 1 204 ? 2.499 7.249 0.724 1.00 98.62 204 HIS A N 1
ATOM 1568 C CA . HIS A 1 204 ? 3.132 7.532 -0.571 1.00 98.62 204 HIS A CA 1
ATOM 1569 C C . HIS A 1 204 ? 2.092 7.776 -1.665 1.00 98.62 204 HIS A C 1
ATOM 1571 O O . HIS A 1 204 ? 2.318 8.584 -2.559 1.00 98.62 204 HIS A O 1
ATOM 1577 N N . VAL A 1 205 ? 0.952 7.095 -1.556 1.00 98.69 205 VAL A N 1
ATOM 1578 C CA . VAL A 1 205 ? -0.229 7.286 -2.397 1.00 98.69 205 VAL A CA 1
ATOM 1579 C C . VAL A 1 205 ? -1.422 7.420 -1.478 1.00 98.69 205 VAL A C 1
ATOM 1581 O O . VAL A 1 205 ? -1.586 6.585 -0.587 1.00 98.69 205 VAL A O 1
ATOM 1584 N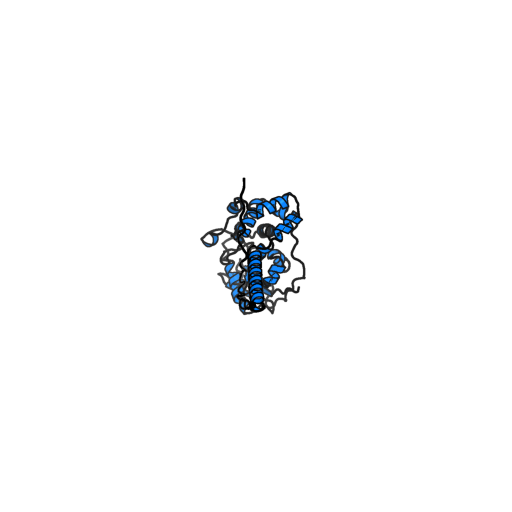 N . LEU A 1 206 ? -2.241 8.440 -1.693 1.00 98.56 206 LEU A N 1
ATOM 1585 C CA . LEU A 1 206 ? -3.345 8.754 -0.803 1.00 98.56 206 LEU A CA 1
ATOM 1586 C C . LEU A 1 206 ? -4.563 9.238 -1.583 1.00 98.56 206 LEU A C 1
ATOM 1588 O O . LEU A 1 206 ? -4.466 10.194 -2.343 1.00 98.56 206 LEU A O 1
ATOM 1592 N N . VAL A 1 207 ? -5.715 8.619 -1.349 1.00 98.69 207 VAL A N 1
ATOM 1593 C CA . VAL A 1 207 ? -7.012 9.183 -1.736 1.00 98.69 207 VAL A CA 1
ATOM 1594 C C . VAL A 1 207 ? -7.617 9.884 -0.519 1.00 98.69 207 VAL A C 1
ATOM 1596 O O . VAL A 1 207 ? -7.698 9.284 0.552 1.00 98.69 207 VAL A O 1
ATOM 1599 N N . VAL A 1 208 ? -8.035 11.139 -0.665 1.00 98.44 208 VAL A N 1
ATOM 1600 C CA . VAL A 1 208 ? -8.626 11.953 0.414 1.00 98.44 208 VAL A CA 1
ATOM 1601 C C . VAL A 1 208 ? -9.891 12.671 -0.051 1.00 98.44 208 VAL A C 1
ATOM 1603 O O . VAL A 1 208 ? -10.005 12.995 -1.232 1.00 98.44 208 VAL A O 1
ATOM 1606 N N . PRO A 1 209 ? -10.818 13.000 0.869 1.00 97.94 209 PRO A N 1
ATOM 1607 C CA . PRO A 1 209 ? -12.010 13.793 0.559 1.00 97.94 209 PRO A CA 1
ATOM 1608 C C . PRO A 1 209 ? -11.705 15.214 0.091 1.00 97.94 209 PRO A C 1
ATOM 1610 O O . PRO A 1 209 ? -12.506 15.802 -0.635 1.00 97.94 209 PRO A O 1
ATOM 1613 N N . ARG A 1 210 ? -10.576 15.778 0.531 1.00 97.19 210 ARG A N 1
ATOM 1614 C CA . ARG A 1 210 ? -10.139 17.123 0.166 1.00 97.19 210 ARG A CA 1
ATOM 1615 C C . ARG A 1 210 ? -8.632 17.263 0.322 1.00 97.19 210 ARG A C 1
ATOM 1617 O O . ARG A 1 210 ? -8.088 16.928 1.374 1.00 97.19 210 ARG A O 1
ATOM 1624 N N . VAL A 1 211 ? -7.973 17.826 -0.682 1.00 96.31 211 VAL A N 1
ATOM 1625 C CA . VAL A 1 211 ? -6.557 18.188 -0.631 1.00 96.31 211 VAL A CA 1
ATOM 1626 C C . VAL A 1 211 ? -6.452 19.625 -0.132 1.00 96.31 211 VAL A C 1
ATOM 1628 O O . VAL A 1 211 ? -6.759 20.583 -0.838 1.00 96.31 211 VAL A O 1
ATOM 1631 N N . SER A 1 212 ? -6.048 19.806 1.125 1.00 93.19 212 SER A N 1
ATOM 1632 C CA . SER A 1 212 ? -5.860 21.146 1.689 1.00 93.19 212 SER A CA 1
ATOM 1633 C C . SER A 1 212 ? -4.835 21.172 2.816 1.00 93.19 212 SER A C 1
ATOM 1635 O O . SER A 1 212 ? -4.790 20.255 3.632 1.00 93.19 212 SER A O 1
ATOM 1637 N N . GLY A 1 213 ? -4.066 22.260 2.896 1.00 93.56 213 GLY A N 1
ATOM 1638 C CA . GLY A 1 213 ? -3.100 22.507 3.968 1.00 93.56 213 GLY A CA 1
ATOM 1639 C C . GLY A 1 213 ? -1.681 22.010 3.674 1.00 93.56 213 GLY A C 1
ATOM 1640 O O . GLY A 1 213 ? -1.405 21.380 2.653 1.00 93.56 213 GLY A O 1
ATOM 1641 N N . GLU A 1 214 ? -0.761 22.304 4.595 1.00 95.44 214 GLU A N 1
ATOM 1642 C CA . GLU A 1 214 ? 0.677 22.028 4.433 1.00 95.44 214 GLU A CA 1
ATOM 1643 C C . GLU A 1 214 ? 1.014 20.534 4.362 1.00 95.44 214 GLU A C 1
ATOM 1645 O O . GLU A 1 214 ? 2.017 20.154 3.756 1.00 95.44 214 GLU A O 1
ATOM 1650 N N . ALA A 1 215 ? 0.149 19.673 4.909 1.00 95.81 215 ALA A N 1
ATOM 1651 C CA . ALA A 1 215 ? 0.318 18.222 4.881 1.00 95.81 215 ALA A CA 1
ATOM 1652 C C . ALA A 1 215 ? 0.418 17.646 3.453 1.00 95.81 215 ALA A C 1
ATOM 1654 O O . ALA A 1 215 ? 0.960 16.555 3.269 1.00 95.81 215 ALA A O 1
ATOM 1655 N N . PHE A 1 216 ? -0.065 18.377 2.442 1.00 97.56 216 PHE A N 1
ATOM 1656 C CA . PHE A 1 216 ? -0.050 17.962 1.037 1.00 97.56 216 PHE A CA 1
ATOM 1657 C C . PHE A 1 216 ? 0.934 18.749 0.166 1.00 97.56 216 PHE A C 1
ATOM 1659 O O . PHE A 1 216 ? 1.049 18.463 -1.018 1.00 97.56 216 PHE A O 1
ATOM 1666 N N . ALA A 1 217 ? 1.709 19.685 0.727 1.00 97.25 217 ALA A N 1
ATOM 1667 C CA . ALA A 1 217 ? 2.589 20.567 -0.052 1.00 97.25 217 ALA A CA 1
ATOM 1668 C C . ALA A 1 217 ? 3.661 19.829 -0.882 1.00 97.25 217 ALA A C 1
ATOM 1670 O O . ALA A 1 217 ? 4.240 20.397 -1.802 1.00 97.25 217 ALA A O 1
ATOM 1671 N N . ARG A 1 218 ? 3.954 18.569 -0.538 1.00 97.44 218 ARG A N 1
ATOM 1672 C CA . ARG A 1 218 ? 4.930 17.708 -1.231 1.00 97.44 218 ARG A CA 1
ATOM 1673 C C . ARG A 1 218 ? 4.291 16.625 -2.102 1.00 97.44 218 ARG A C 1
ATOM 1675 O O . ARG A 1 218 ? 5.004 15.734 -2.558 1.00 97.44 218 ARG A O 1
ATOM 1682 N N . TYR A 1 219 ? 2.973 16.645 -2.255 1.00 98.56 219 TYR A N 1
ATOM 1683 C CA . TYR A 1 219 ? 2.255 15.672 -3.064 1.00 98.56 219 TYR A CA 1
ATOM 1684 C C . TYR A 1 219 ? 2.036 16.236 -4.459 1.00 98.56 219 TYR A C 1
ATOM 1686 O O . TYR A 1 219 ? 1.717 17.410 -4.623 1.00 98.56 219 TYR A O 1
ATOM 1694 N N . VAL A 1 220 ? 2.205 15.368 -5.446 1.00 98.56 220 VAL A N 1
ATOM 1695 C CA . VAL A 1 220 ? 1.776 15.597 -6.820 1.00 98.56 220 VAL A CA 1
ATOM 1696 C C . VAL A 1 220 ? 0.275 15.306 -6.878 1.00 98.56 220 VAL A C 1
ATOM 1698 O O . VAL A 1 220 ? -0.168 14.285 -6.340 1.00 98.56 220 VAL A O 1
ATOM 1701 N N . THR A 1 221 ? -0.510 16.209 -7.466 1.00 98.56 221 THR A N 1
ATOM 1702 C CA . THR A 1 221 ? -1.947 15.984 -7.701 1.00 98.56 221 THR A CA 1
ATOM 1703 C C . THR A 1 221 ? -2.165 15.083 -8.912 1.00 98.56 221 THR A C 1
ATOM 1705 O O . THR A 1 221 ? -1.259 14.852 -9.709 1.00 98.56 221 THR A O 1
ATOM 1708 N N . GLU A 1 222 ? -3.383 14.581 -9.078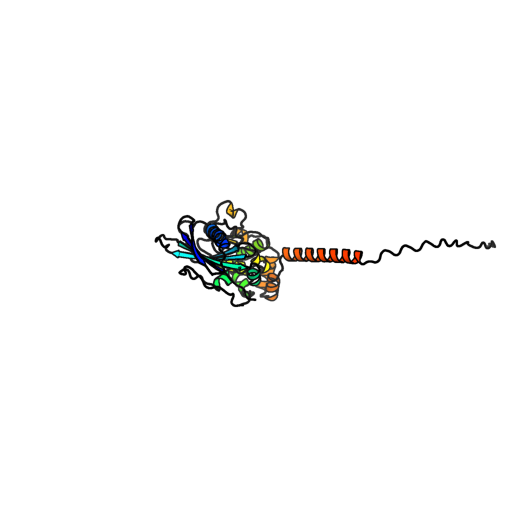 1.00 98.12 222 GLU A N 1
ATOM 1709 C CA . GLU A 1 222 ? -3.763 13.787 -10.247 1.00 98.12 222 GLU A CA 1
ATOM 1710 C C . GLU A 1 222 ? -3.538 14.516 -11.581 1.00 98.12 222 GLU A C 1
ATOM 1712 O O . GLU A 1 222 ? -3.051 13.898 -12.531 1.00 98.12 222 GLU A O 1
ATOM 1717 N N . GLU A 1 223 ? -3.841 15.820 -11.654 1.00 98.06 223 GLU A N 1
ATOM 1718 C CA . GLU A 1 223 ? -3.609 16.603 -12.876 1.00 98.06 223 GLU A CA 1
ATOM 1719 C C . GLU A 1 223 ? -2.110 16.771 -13.140 1.00 98.06 223 GLU A C 1
ATOM 1721 O O . GLU A 1 223 ? -1.640 16.533 -14.246 1.00 98.06 223 GLU A O 1
ATOM 1726 N N . GLN A 1 224 ? -1.331 17.094 -12.103 1.00 98.25 224 GLN A N 1
ATOM 1727 C CA . GLN A 1 224 ? 0.124 17.219 -12.226 1.00 98.25 224 GLN A CA 1
ATOM 1728 C C . GLN A 1 224 ? 0.800 15.894 -12.593 1.00 98.25 224 GLN A C 1
ATOM 1730 O O . GLN A 1 224 ? 1.851 15.899 -13.226 1.00 98.25 224 GLN A O 1
ATOM 1735 N N . ALA A 1 225 ? 0.227 14.765 -12.171 1.00 98.06 225 ALA A N 1
ATOM 1736 C CA . ALA A 1 225 ? 0.720 13.444 -12.527 1.00 98.06 225 ALA A CA 1
ATOM 1737 C C . ALA A 1 225 ? 0.478 13.126 -14.007 1.00 98.06 225 ALA A C 1
ATOM 1739 O O . ALA A 1 225 ? 1.329 12.485 -14.609 1.00 98.06 225 ALA A O 1
ATOM 1740 N N . ALA A 1 226 ? -0.628 13.590 -14.602 1.00 97.69 226 ALA A N 1
ATOM 1741 C CA . ALA A 1 226 ? -0.875 13.434 -16.039 1.00 97.69 226 ALA A CA 1
ATOM 1742 C C . ALA A 1 226 ? 0.153 14.191 -16.893 1.00 97.69 226 ALA A C 1
ATOM 1744 O O . ALA A 1 226 ? 0.531 13.718 -17.960 1.00 97.69 226 ALA A O 1
ATOM 1745 N N . ASP A 1 227 ? 0.619 15.339 -16.395 1.00 97.75 227 ASP A N 1
ATOM 1746 C CA . ASP A 1 227 ? 1.622 16.188 -17.043 1.00 97.75 227 ASP A CA 1
ATOM 1747 C C . ASP A 1 227 ? 3.053 15.925 -16.527 1.00 97.75 227 ASP A C 1
ATOM 1749 O O . ASP A 1 227 ? 3.961 16.742 -16.732 1.00 97.75 227 ASP A O 1
ATOM 1753 N N . TYR A 1 228 ? 3.279 14.819 -15.806 1.00 97.62 228 TYR A N 1
ATOM 1754 C CA . TYR A 1 228 ? 4.594 14.528 -15.241 1.00 97.62 228 TYR A CA 1
ATOM 1755 C C . TYR A 1 228 ? 5.619 14.290 -16.363 1.00 97.62 228 TYR A C 1
ATOM 1757 O O . TYR A 1 228 ? 5.285 13.663 -17.368 1.00 97.62 228 TYR A O 1
ATOM 1765 N N . PRO A 1 229 ? 6.873 14.771 -16.234 1.00 96.00 229 PRO A N 1
ATOM 1766 C CA . PRO A 1 229 ? 7.872 14.574 -17.274 1.00 96.00 229 PRO A CA 1
ATOM 1767 C C . PRO A 1 229 ? 8.071 13.094 -17.595 1.00 96.00 229 PRO A C 1
ATOM 1769 O O . PRO A 1 229 ? 8.371 12.300 -16.701 1.00 96.00 229 PRO A O 1
ATOM 1772 N N . GLU A 1 230 ? 7.968 12.769 -18.882 1.00 94.62 230 GLU A N 1
ATOM 1773 C CA . GLU A 1 230 ? 8.064 11.400 -19.375 1.00 94.62 230 GLU A CA 1
ATOM 1774 C C . GLU A 1 230 ? 9.362 10.733 -18.902 1.00 94.62 230 GLU A C 1
ATOM 1776 O O . GLU A 1 230 ? 10.488 11.133 -19.233 1.00 94.62 230 GLU A O 1
ATOM 1781 N N . GLY A 1 231 ? 9.197 9.696 -18.088 1.00 94.44 231 GLY A N 1
ATOM 1782 C CA . GLY A 1 231 ? 10.309 8.943 -17.538 1.00 94.44 231 GLY A CA 1
ATOM 1783 C C . GLY A 1 231 ? 10.665 7.719 -18.373 1.00 94.44 231 GLY A C 1
ATOM 1784 O O . GLY A 1 231 ? 9.843 7.115 -19.056 1.00 94.44 231 GLY A O 1
ATOM 1785 N N . ARG A 1 232 ? 11.913 7.247 -18.241 1.00 94.94 232 ARG A N 1
ATOM 1786 C CA . ARG A 1 232 ? 12.355 6.002 -18.904 1.00 94.94 232 ARG A CA 1
ATOM 1787 C C . ARG A 1 232 ? 11.552 4.773 -18.475 1.00 94.94 232 ARG A C 1
ATOM 1789 O O . ARG A 1 232 ? 11.559 3.782 -19.196 1.00 94.94 232 ARG A O 1
ATOM 1796 N N . TYR A 1 233 ? 10.997 4.767 -17.262 1.00 96.12 233 TYR A N 1
ATOM 1797 C CA . TYR A 1 233 ? 10.209 3.630 -16.795 1.00 96.12 233 TYR A CA 1
ATOM 1798 C C . TYR A 1 233 ? 8.821 3.642 -17.432 1.00 96.12 233 TYR A C 1
ATOM 1800 O O . TYR A 1 233 ? 8.445 2.642 -18.037 1.00 96.12 233 TYR A O 1
ATOM 1808 N N . GLU A 1 234 ? 8.131 4.776 -17.346 1.00 95.88 234 GLU A N 1
ATOM 1809 C CA . GLU A 1 234 ? 6.836 5.023 -17.984 1.00 95.88 234 GLU A CA 1
ATOM 1810 C C . GLU A 1 234 ? 6.851 4.698 -19.483 1.00 95.88 234 GLU A C 1
ATOM 1812 O O . GLU A 1 234 ? 6.100 3.823 -19.910 1.00 95.88 234 GLU A O 1
ATOM 1817 N N . LEU A 1 235 ? 7.774 5.290 -20.251 1.00 97.19 235 LEU A N 1
ATOM 1818 C CA . LEU A 1 235 ? 7.853 5.081 -21.700 1.00 97.19 235 LEU A CA 1
ATOM 1819 C C . LEU A 1 235 ? 8.051 3.602 -22.050 1.00 97.19 235 LEU A C 1
ATOM 1821 O O . LEU A 1 235 ? 7.362 3.046 -22.903 1.00 97.19 235 LEU A O 1
ATOM 1825 N N . ASN A 1 236 ? 8.971 2.925 -21.360 1.00 97.88 236 ASN A N 1
ATOM 1826 C CA . ASN A 1 236 ? 9.223 1.509 -21.614 1.00 97.88 236 ASN A CA 1
ATOM 1827 C C . ASN A 1 236 ? 8.021 0.632 -21.240 1.00 97.88 236 ASN A C 1
ATOM 1829 O O . ASN A 1 236 ? 7.755 -0.353 -21.926 1.00 97.88 236 ASN A O 1
ATOM 1833 N N . LEU A 1 237 ? 7.312 0.962 -20.155 1.00 97.88 237 LEU A N 1
ATOM 1834 C CA . LEU A 1 237 ? 6.118 0.229 -19.741 1.00 97.88 237 LEU A CA 1
ATOM 1835 C C . LEU A 1 237 ? 4.997 0.397 -20.765 1.00 97.88 237 LEU A C 1
ATOM 1837 O O . LEU A 1 237 ? 4.362 -0.593 -21.124 1.00 97.88 237 LEU A O 1
ATOM 1841 N N . GLN A 1 238 ? 4.791 1.618 -21.258 1.00 97.81 238 GLN A N 1
ATOM 1842 C CA . GLN A 1 238 ? 3.816 1.908 -22.300 1.00 97.81 238 GLN A CA 1
ATOM 1843 C C . GLN A 1 238 ? 4.141 1.152 -23.592 1.00 97.81 238 GLN A C 1
ATOM 1845 O O . GLN A 1 238 ? 3.282 0.424 -24.082 1.00 97.81 238 GLN A O 1
ATOM 1850 N N . ILE A 1 239 ? 5.382 1.230 -24.092 1.00 98.19 239 ILE A N 1
ATOM 1851 C CA . ILE A 1 239 ? 5.818 0.510 -25.303 1.00 98.19 239 ILE A CA 1
ATOM 1852 C C . ILE A 1 239 ? 5.580 -0.999 -25.160 1.00 98.19 239 ILE A C 1
ATOM 1854 O O . ILE A 1 239 ? 4.971 -1.617 -26.035 1.00 98.19 239 ILE A O 1
ATOM 1858 N N . ALA A 1 240 ? 6.018 -1.595 -24.047 1.00 98.12 240 ALA A N 1
ATOM 1859 C CA . ALA A 1 240 ? 5.854 -3.026 -23.798 1.00 98.12 240 ALA A CA 1
ATOM 1860 C C . ALA A 1 240 ? 4.371 -3.429 -23.722 1.00 98.12 240 ALA A C 1
ATOM 1862 O O . ALA A 1 240 ? 3.970 -4.470 -24.254 1.00 98.12 240 ALA A O 1
ATOM 1863 N N . ALA A 1 241 ? 3.543 -2.596 -23.081 1.00 98.00 241 ALA A N 1
ATOM 1864 C CA . ALA A 1 241 ? 2.110 -2.821 -22.960 1.00 98.00 241 ALA A CA 1
ATOM 1865 C C . ALA A 1 241 ? 1.390 -2.698 -24.308 1.00 98.00 241 ALA A C 1
ATOM 1867 O O . ALA A 1 241 ? 0.605 -3.580 -24.651 1.00 98.00 241 ALA A O 1
ATOM 1868 N N . GLU A 1 242 ? 1.667 -1.660 -25.095 1.00 97.94 242 GLU A N 1
ATOM 1869 C CA . GLU A 1 242 ? 1.084 -1.453 -26.427 1.00 97.94 242 GLU A CA 1
ATOM 1870 C C . GLU A 1 242 ? 1.479 -2.565 -27.400 1.00 97.94 242 GLU A C 1
ATOM 1872 O O . GLU A 1 242 ? 0.637 -3.067 -28.145 1.00 97.94 242 GLU A O 1
ATOM 1877 N N . ALA A 1 243 ? 2.731 -3.024 -27.332 1.00 98.12 243 ALA A N 1
ATOM 1878 C CA . ALA A 1 243 ? 3.218 -4.141 -28.133 1.00 98.12 243 ALA A CA 1
ATOM 1879 C C . ALA A 1 243 ? 2.710 -5.516 -27.650 1.00 98.12 243 ALA A C 1
ATOM 1881 O O . ALA A 1 243 ? 2.966 -6.526 -28.307 1.00 98.12 243 ALA A O 1
ATOM 1882 N N . GLY A 1 244 ? 2.015 -5.588 -26.507 1.00 98.06 244 GLY A N 1
ATOM 1883 C CA . GLY A 1 244 ? 1.526 -6.844 -25.930 1.00 98.06 244 GLY A CA 1
ATOM 1884 C C . GLY A 1 244 ? 2.644 -7.790 -25.474 1.00 98.06 244 GLY A C 1
ATOM 1885 O O . GLY A 1 244 ? 2.439 -9.003 -25.404 1.00 98.06 244 GLY A O 1
ATOM 1886 N N . GLN A 1 245 ? 3.836 -7.263 -25.180 1.00 98.25 245 GLN A N 1
ATOM 1887 C CA . GLN A 1 245 ? 5.030 -8.055 -24.893 1.00 98.25 245 GLN A CA 1
ATOM 1888 C C . GLN A 1 245 ? 5.171 -8.355 -23.400 1.00 98.25 245 GLN A C 1
ATOM 1890 O O . GLN A 1 245 ? 5.792 -7.616 -22.638 1.00 98.25 245 GLN A O 1
ATOM 1895 N N . GLN A 1 246 ? 4.642 -9.503 -22.979 1.00 98.25 246 GLN A N 1
ATOM 1896 C CA . GLN A 1 246 ? 4.686 -9.925 -21.577 1.00 98.25 246 GLN A CA 1
ATOM 1897 C C . GLN A 1 246 ? 6.109 -10.006 -20.999 1.00 98.25 246 GLN A C 1
ATOM 1899 O O . GLN A 1 246 ? 6.335 -9.586 -19.869 1.00 98.25 246 GLN A O 1
ATOM 1904 N N . GLY A 1 247 ? 7.077 -10.516 -21.769 1.00 97.69 247 GLY A N 1
ATOM 1905 C CA . GLY A 1 247 ? 8.458 -10.660 -21.295 1.00 97.69 247 GLY A CA 1
ATOM 1906 C C . GLY A 1 247 ? 9.129 -9.323 -20.962 1.00 97.69 247 GLY A C 1
ATOM 1907 O O . GLY A 1 247 ? 9.900 -9.245 -20.006 1.00 97.69 247 GLY A O 1
ATOM 1908 N N . GLU A 1 248 ? 8.806 -8.260 -21.703 1.00 97.94 248 GLU A N 1
ATOM 1909 C CA . GLU A 1 248 ? 9.315 -6.912 -21.430 1.00 97.94 248 GLU A CA 1
ATOM 1910 C C . GLU A 1 248 ? 8.660 -6.307 -20.182 1.00 97.94 248 GLU A C 1
ATOM 1912 O O . GLU A 1 248 ? 9.359 -5.753 -19.330 1.00 97.94 248 GLU A O 1
ATOM 1917 N N . VAL A 1 249 ? 7.344 -6.490 -20.014 1.00 98.06 249 VAL A N 1
ATOM 1918 C CA . VAL A 1 249 ? 6.617 -6.097 -18.792 1.00 98.06 249 VAL A CA 1
ATOM 1919 C C . VAL A 1 249 ? 7.191 -6.809 -17.562 1.00 98.06 249 VAL A C 1
ATOM 1921 O O . VAL A 1 249 ? 7.507 -6.165 -16.558 1.00 98.06 249 VAL A O 1
ATOM 1924 N N . ASP A 1 250 ? 7.409 -8.122 -17.649 1.00 97.25 250 ASP A N 1
ATOM 1925 C CA . ASP A 1 250 ? 7.984 -8.919 -16.563 1.00 97.25 250 ASP A CA 1
ATOM 1926 C C . ASP A 1 250 ? 9.407 -8.447 -16.220 1.00 97.25 250 ASP A C 1
ATOM 1928 O O . ASP A 1 250 ? 9.752 -8.304 -15.043 1.00 97.25 250 ASP A O 1
ATOM 1932 N N . ALA A 1 251 ? 10.226 -8.129 -17.230 1.00 96.12 251 ALA A N 1
ATOM 1933 C CA . ALA A 1 251 ? 11.571 -7.592 -17.032 1.00 96.12 251 ALA A CA 1
ATOM 1934 C C . ALA A 1 251 ? 11.561 -6.218 -16.336 1.00 96.12 251 ALA A C 1
ATOM 1936 O O . ALA A 1 251 ? 12.384 -5.968 -15.447 1.00 96.12 251 ALA A O 1
ATOM 1937 N N . LEU A 1 252 ? 10.620 -5.338 -16.694 1.00 96.31 252 LEU A N 1
ATOM 1938 C CA . LEU A 1 252 ? 10.437 -4.039 -16.042 1.00 96.31 252 LEU A CA 1
ATOM 1939 C C . LEU A 1 252 ? 10.009 -4.200 -14.580 1.00 96.31 252 LEU A C 1
ATOM 1941 O O . LEU A 1 252 ? 10.571 -3.546 -13.697 1.00 96.31 252 LEU A O 1
ATOM 1945 N N . PHE A 1 253 ? 9.079 -5.111 -14.298 1.00 96.31 253 PHE A N 1
ATOM 1946 C CA . PHE A 1 253 ? 8.596 -5.368 -12.941 1.00 96.31 253 PHE A CA 1
ATOM 1947 C C . PHE A 1 253 ? 9.613 -6.077 -12.046 1.00 96.31 253 PHE A C 1
ATOM 1949 O O . PHE A 1 253 ? 9.652 -5.811 -10.839 1.00 96.31 253 PHE A O 1
ATOM 1956 N N . ALA A 1 254 ? 10.464 -6.928 -12.621 1.00 93.69 254 ALA A N 1
ATOM 1957 C CA . ALA A 1 254 ? 11.550 -7.614 -11.925 1.00 93.69 254 ALA A CA 1
ATOM 1958 C C . ALA A 1 254 ? 12.766 -6.712 -11.645 1.00 93.69 254 ALA A C 1
ATOM 1960 O O . ALA A 1 254 ? 13.718 -7.137 -10.978 1.00 93.69 254 ALA A O 1
ATOM 1961 N N . ARG A 1 255 ? 12.767 -5.464 -12.134 1.00 89.69 255 ARG A N 1
ATOM 1962 C CA . ARG A 1 255 ? 13.892 -4.543 -11.968 1.00 89.69 255 ARG A CA 1
ATOM 1963 C C . ARG A 1 255 ? 14.199 -4.322 -10.483 1.00 89.69 255 ARG A C 1
ATOM 1965 O O . ARG A 1 255 ? 13.368 -3.860 -9.695 1.00 89.69 255 ARG A O 1
ATOM 1972 N N . ARG A 1 256 ? 15.436 -4.644 -10.096 1.00 83.81 256 ARG A N 1
ATOM 1973 C CA . ARG A 1 256 ? 15.947 -4.406 -8.739 1.00 83.81 256 ARG A CA 1
ATOM 1974 C C . ARG A 1 256 ? 16.021 -2.908 -8.459 1.00 83.81 256 ARG A C 1
ATOM 1976 O O . ARG A 1 256 ? 16.396 -2.126 -9.337 1.00 83.81 256 ARG A O 1
ATOM 1983 N N . SER A 1 257 ? 15.704 -2.517 -7.226 1.00 78.44 257 SER A N 1
ATOM 1984 C CA . SER A 1 257 ? 15.799 -1.117 -6.819 1.00 78.44 257 SER A CA 1
ATOM 1985 C C . SER A 1 257 ? 17.255 -0.642 -6.870 1.00 78.44 257 SER A C 1
ATOM 1987 O O . SER A 1 257 ? 18.190 -1.406 -6.608 1.00 78.44 257 SER A O 1
ATOM 1989 N N . ARG A 1 258 ? 17.471 0.645 -7.178 1.00 76.00 258 ARG A N 1
ATOM 1990 C CA . ARG A 1 258 ? 18.819 1.246 -7.175 1.00 76.00 258 ARG A CA 1
ATOM 1991 C C . ARG A 1 258 ? 19.527 1.040 -5.839 1.00 76.00 258 ARG A C 1
ATOM 1993 O O . ARG A 1 258 ? 20.717 0.750 -5.840 1.00 76.00 258 ARG A O 1
ATOM 2000 N N . ALA A 1 259 ? 18.795 1.129 -4.726 1.00 75.06 259 ALA A N 1
ATOM 2001 C CA . ALA A 1 259 ? 19.320 0.883 -3.387 1.00 75.06 259 ALA A CA 1
ATOM 2002 C C . ALA A 1 259 ? 19.844 -0.552 -3.225 1.00 75.06 259 ALA A C 1
ATOM 2004 O O . ALA A 1 259 ? 20.901 -0.754 -2.633 1.00 75.06 259 ALA A O 1
ATOM 2005 N N . GLN A 1 260 ? 19.159 -1.549 -3.790 1.00 78.31 260 GLN A N 1
ATOM 2006 C CA . GLN A 1 260 ? 19.624 -2.934 -3.769 1.00 78.31 260 GLN A CA 1
ATOM 2007 C C . GLN A 1 260 ? 20.878 -3.121 -4.629 1.00 78.31 260 GLN A C 1
ATOM 2009 O O . GLN A 1 260 ? 21.817 -3.787 -4.195 1.00 78.31 260 GLN A O 1
ATOM 2014 N N . THR A 1 261 ? 20.926 -2.503 -5.810 1.00 82.88 261 THR A N 1
ATOM 2015 C CA . THR A 1 261 ? 22.120 -2.508 -6.670 1.00 82.88 261 THR A CA 1
ATOM 2016 C C . THR A 1 261 ? 23.304 -1.833 -5.979 1.00 82.88 261 THR A C 1
ATOM 2018 O O . THR A 1 261 ? 24.402 -2.380 -5.978 1.00 82.88 261 THR A O 1
ATOM 2021 N N . TRP A 1 262 ? 23.082 -0.695 -5.319 1.00 84.88 262 TRP A N 1
ATOM 2022 C CA . TRP A 1 262 ? 24.099 0.008 -4.534 1.00 84.88 262 TRP A CA 1
ATOM 2023 C C . TRP A 1 262 ? 24.574 -0.807 -3.335 1.00 84.88 262 TRP A C 1
ATOM 2025 O O . TRP A 1 262 ? 25.775 -0.950 -3.127 1.00 84.88 262 TRP A O 1
ATOM 2035 N N . ARG A 1 263 ? 23.649 -1.396 -2.570 1.00 83.44 263 ARG A N 1
ATOM 2036 C CA . ARG A 1 263 ? 23.975 -2.275 -1.441 1.00 83.44 263 ARG A CA 1
ATOM 2037 C C . ARG A 1 263 ? 24.800 -3.473 -1.900 1.00 83.44 263 ARG A C 1
ATOM 2039 O O . ARG A 1 263 ? 25.772 -3.818 -1.240 1.00 83.44 263 ARG A O 1
ATOM 2046 N N . LEU A 1 264 ? 24.443 -4.080 -3.031 1.00 86.69 264 LEU A N 1
ATOM 2047 C CA . LEU A 1 264 ? 25.225 -5.159 -3.629 1.00 86.69 264 LEU A CA 1
ATOM 2048 C C . LEU A 1 264 ? 26.617 -4.667 -4.043 1.00 86.69 264 LEU A C 1
ATOM 2050 O O . LEU A 1 264 ? 27.600 -5.324 -3.725 1.00 86.69 264 LEU A O 1
ATOM 2054 N N . GLY A 1 265 ? 26.709 -3.496 -4.678 1.00 90.50 265 GLY A N 1
ATOM 2055 C CA . GLY A 1 265 ? 27.981 -2.863 -5.030 1.00 90.50 265 GLY A CA 1
ATOM 2056 C C . GLY A 1 265 ? 28.883 -2.631 -3.814 1.00 90.50 265 GLY A C 1
ATOM 2057 O O . GLY A 1 265 ? 30.056 -2.985 -3.851 1.00 90.50 265 GLY A O 1
ATOM 2058 N N . LEU A 1 266 ? 28.330 -2.127 -2.707 1.00 95.31 266 LEU A N 1
ATOM 2059 C CA . LEU A 1 266 ? 29.056 -1.933 -1.448 1.00 95.31 266 LEU A CA 1
ATOM 2060 C C . LEU A 1 266 ? 29.508 -3.256 -0.818 1.00 95.31 266 LEU A C 1
ATOM 2062 O O . LEU A 1 266 ? 30.636 -3.344 -0.338 1.00 95.31 266 LEU A O 1
ATOM 2066 N N . ILE A 1 267 ? 28.663 -4.293 -0.841 1.00 95.19 267 ILE A N 1
ATOM 2067 C CA . ILE A 1 267 ? 29.025 -5.633 -0.352 1.00 95.19 267 ILE A CA 1
ATOM 2068 C C . ILE A 1 267 ? 30.173 -6.214 -1.185 1.00 95.19 267 ILE A C 1
ATOM 2070 O O . ILE A 1 267 ? 31.142 -6.716 -0.619 1.00 95.19 267 ILE A O 1
ATOM 2074 N N . LEU A 1 268 ? 30.092 -6.116 -2.515 1.00 96.38 268 LEU A N 1
ATOM 2075 C CA . LEU A 1 268 ? 31.140 -6.590 -3.421 1.00 96.38 268 LEU A CA 1
ATOM 2076 C C . LEU A 1 268 ? 32.450 -5.819 -3.223 1.00 96.38 268 LEU A C 1
ATOM 2078 O O . LEU A 1 268 ? 33.513 -6.434 -3.175 1.00 96.38 268 LEU A O 1
ATOM 2082 N N . LEU A 1 269 ? 32.378 -4.498 -3.041 1.00 97.56 269 LEU A N 1
ATOM 2083 C CA . LEU A 1 269 ? 33.540 -3.664 -2.734 1.00 97.56 269 LEU A CA 1
ATOM 2084 C C . LEU A 1 269 ? 34.189 -4.075 -1.405 1.00 97.56 269 LEU A C 1
ATOM 2086 O O . LEU A 1 269 ? 35.400 -4.273 -1.351 1.00 97.56 269 LEU A O 1
ATOM 2090 N N . GLY A 1 270 ? 33.392 -4.260 -0.349 1.00 97.44 270 GLY A N 1
ATOM 2091 C CA . GLY A 1 270 ? 33.881 -4.727 0.950 1.00 97.44 270 GLY A CA 1
ATOM 2092 C C . GLY A 1 270 ? 34.543 -6.105 0.866 1.00 97.44 270 GLY A C 1
ATOM 2093 O O . GLY A 1 270 ? 35.632 -6.298 1.404 1.00 97.44 270 GLY A O 1
ATOM 2094 N N . ALA A 1 271 ? 33.938 -7.042 0.131 1.00 97.31 271 ALA A N 1
ATOM 2095 C CA . ALA A 1 271 ? 34.510 -8.366 -0.108 1.00 97.31 271 ALA A CA 1
ATOM 2096 C C . ALA A 1 271 ? 35.846 -8.296 -0.870 1.00 97.31 271 ALA A C 1
ATOM 2098 O O . ALA A 1 271 ? 36.794 -8.988 -0.503 1.00 97.31 271 ALA A O 1
ATOM 2099 N N . ALA A 1 272 ? 35.955 -7.428 -1.881 1.00 97.62 272 ALA A N 1
ATOM 2100 C CA . ALA A 1 272 ? 37.194 -7.222 -2.629 1.00 97.62 272 ALA A CA 1
ATOM 2101 C C . ALA A 1 272 ? 38.317 -6.637 -1.753 1.00 97.62 272 ALA A C 1
ATOM 2103 O O . ALA A 1 272 ? 39.455 -7.101 -1.823 1.00 97.62 272 ALA A O 1
ATOM 2104 N N . VAL A 1 273 ? 38.002 -5.666 -0.885 1.00 98.12 273 VAL A N 1
ATOM 2105 C CA . VAL A 1 273 ? 38.967 -5.097 0.074 1.00 98.12 273 VAL A CA 1
ATOM 2106 C C . VAL A 1 273 ? 39.445 -6.158 1.067 1.00 98.12 273 VAL A C 1
ATOM 2108 O O . VAL A 1 273 ? 40.649 -6.282 1.292 1.00 98.12 273 VAL A O 1
ATOM 2111 N N . LEU A 1 274 ? 38.530 -6.956 1.627 1.00 97.88 274 LEU A N 1
ATOM 2112 C CA . LEU A 1 274 ? 38.882 -8.056 2.531 1.00 97.88 274 LEU A CA 1
ATOM 2113 C C . LEU A 1 274 ? 39.784 -9.084 1.845 1.00 97.88 274 LEU A C 1
ATOM 2115 O O . LEU A 1 274 ? 40.789 -9.495 2.424 1.00 97.88 274 LEU A O 1
ATOM 2119 N N . LEU A 1 275 ? 39.474 -9.449 0.599 1.00 97.88 275 LEU A N 1
ATOM 2120 C CA . LEU A 1 275 ? 40.292 -10.369 -0.187 1.00 97.88 275 LEU A CA 1
ATOM 2121 C C . LEU A 1 275 ? 41.699 -9.805 -0.439 1.00 97.88 275 LEU A C 1
ATOM 2123 O O . LEU A 1 275 ? 42.683 -10.523 -0.276 1.00 97.88 275 LEU A O 1
ATOM 2127 N N . ALA A 1 276 ? 41.814 -8.517 -0.774 1.00 96.25 276 ALA A N 1
ATOM 2128 C CA . ALA A 1 276 ? 43.102 -7.861 -0.991 1.00 96.25 276 ALA A CA 1
ATOM 2129 C C . ALA A 1 276 ? 43.954 -7.831 0.290 1.00 96.25 276 ALA A C 1
ATOM 2131 O O . ALA A 1 276 ? 45.135 -8.182 0.258 1.00 96.25 276 ALA A O 1
ATOM 2132 N N . LEU A 1 277 ? 43.356 -7.488 1.435 1.00 97.12 277 LEU A N 1
ATOM 2133 C CA . LEU A 1 277 ? 44.037 -7.509 2.733 1.00 97.12 277 LEU A CA 1
ATOM 2134 C C . LEU A 1 277 ? 44.492 -8.921 3.107 1.00 97.12 277 LEU A C 1
ATOM 2136 O O . LEU A 1 277 ? 45.638 -9.106 3.507 1.00 97.12 277 LEU A O 1
ATOM 2140 N N . PHE A 1 278 ? 43.630 -9.919 2.914 1.00 97.38 278 PHE A N 1
ATOM 2141 C CA . PHE A 1 278 ? 43.967 -11.313 3.181 1.00 97.38 278 PHE A CA 1
ATOM 2142 C C . PHE A 1 278 ? 45.102 -11.805 2.276 1.00 97.38 278 PHE A C 1
ATOM 2144 O O . PHE A 1 278 ? 46.042 -12.437 2.750 1.00 97.38 278 PHE A O 1
ATOM 2151 N N . SER A 1 279 ? 45.080 -11.435 0.991 1.00 95.81 279 SER A N 1
ATOM 2152 C CA . SER A 1 279 ? 46.161 -11.763 0.056 1.00 95.81 279 SER A CA 1
ATOM 2153 C C . SER A 1 279 ? 47.491 -11.122 0.461 1.00 95.81 279 SER A C 1
ATOM 2155 O O . SER A 1 279 ? 48.531 -11.768 0.380 1.00 95.81 279 SER A O 1
ATOM 2157 N N . ARG A 1 280 ? 47.463 -9.887 0.980 1.00 95.44 280 ARG A N 1
ATOM 2158 C CA . ARG A 1 280 ? 48.650 -9.193 1.493 1.00 95.44 280 ARG A CA 1
ATOM 2159 C C . ARG A 1 280 ? 49.183 -9.820 2.782 1.00 95.44 280 ARG A C 1
ATOM 2161 O O . ARG A 1 280 ? 50.390 -9.816 2.980 1.00 95.44 280 ARG A O 1
ATOM 2168 N N . LEU A 1 281 ? 48.307 -10.346 3.639 1.00 95.25 281 LEU A N 1
ATOM 2169 C CA . LEU A 1 281 ? 48.695 -11.044 4.870 1.00 95.25 281 LEU A CA 1
ATOM 2170 C C . LEU A 1 281 ? 49.292 -12.431 4.596 1.00 95.25 281 LEU A C 1
ATOM 2172 O O . LEU A 1 281 ? 50.159 -12.873 5.342 1.00 95.25 281 LEU A O 1
ATOM 2176 N N . LEU A 1 282 ? 48.840 -13.109 3.538 1.00 95.75 282 LEU A N 1
ATOM 2177 C CA . LEU A 1 282 ? 49.360 -14.416 3.119 1.00 95.75 282 LEU A CA 1
ATOM 2178 C C . LEU A 1 282 ? 50.577 -14.332 2.194 1.00 95.75 282 LEU A C 1
ATOM 2180 O O . LEU A 1 282 ? 51.272 -15.333 2.016 1.00 95.75 282 LEU A O 1
ATOM 2184 N N . ALA A 1 283 ? 50.825 -13.176 1.577 1.00 93.06 283 ALA A N 1
ATOM 2185 C CA . ALA A 1 283 ? 51.985 -12.993 0.724 1.00 93.06 283 ALA A CA 1
ATOM 2186 C C . ALA A 1 283 ? 53.265 -13.198 1.556 1.00 93.06 283 ALA A C 1
ATOM 2188 O O . ALA A 1 283 ? 53.439 -12.524 2.576 1.00 93.06 283 ALA A O 1
ATOM 2189 N N . PRO A 1 284 ? 54.169 -14.111 1.151 1.00 90.19 284 PRO A N 1
ATOM 2190 C CA . PRO A 1 284 ? 55.441 -14.264 1.837 1.00 90.19 284 PRO A CA 1
ATOM 2191 C C . PRO A 1 284 ? 56.187 -12.923 1.816 1.00 90.19 284 PRO A C 1
ATOM 2193 O O . PRO A 1 284 ? 56.063 -12.178 0.834 1.00 90.19 284 PRO A O 1
ATOM 2196 N N . PRO A 1 285 ? 56.954 -12.596 2.873 1.00 86.94 285 PRO A N 1
ATOM 2197 C CA . PRO A 1 285 ? 57.728 -11.366 2.902 1.00 86.94 285 PRO A CA 1
ATOM 2198 C C . PRO A 1 285 ? 58.592 -11.284 1.636 1.00 86.94 285 PRO A C 1
ATOM 2200 O O . PRO A 1 285 ? 59.082 -12.324 1.171 1.00 86.94 285 PRO A O 1
ATOM 2203 N N . PRO A 1 286 ? 58.763 -10.084 1.051 1.00 84.38 286 PRO A N 1
ATOM 2204 C CA . PRO A 1 286 ? 59.609 -9.912 -0.119 1.00 84.38 286 PRO A CA 1
ATOM 2205 C C . PRO A 1 286 ? 60.957 -10.566 0.166 1.00 84.38 286 PRO A C 1
ATOM 2207 O O . PRO A 1 286 ? 61.585 -10.249 1.176 1.00 84.38 286 PRO A O 1
ATOM 2210 N N . LYS A 1 287 ? 61.384 -11.511 -0.684 1.00 86.25 287 LYS A N 1
ATOM 2211 C CA . LYS A 1 287 ? 62.742 -12.052 -0.589 1.00 86.25 287 LYS A CA 1
ATOM 2212 C C . LYS A 1 287 ? 63.686 -10.860 -0.648 1.00 86.25 287 LYS A C 1
ATOM 2214 O O . LYS A 1 287 ? 63.667 -10.137 -1.645 1.00 86.25 287 LYS A O 1
ATOM 2219 N N . GLU A 1 288 ? 64.458 -10.649 0.418 1.00 83.62 288 GLU A N 1
ATOM 2220 C CA . GLU A 1 288 ? 65.485 -9.616 0.423 1.00 83.62 288 GLU A CA 1
ATOM 2221 C C . GLU A 1 288 ? 66.329 -9.778 -0.845 1.00 83.62 288 GLU A C 1
ATOM 2223 O O . GLU A 1 288 ? 66.710 -10.910 -1.184 1.00 83.62 288 GLU A O 1
ATOM 2228 N N . PRO A 1 289 ? 66.565 -8.688 -1.596 1.00 76.50 289 PRO A N 1
ATOM 2229 C CA . PRO A 1 289 ? 67.420 -8.756 -2.763 1.00 76.50 289 PRO A CA 1
ATOM 2230 C C . PRO A 1 289 ? 68.766 -9.296 -2.296 1.00 76.50 289 PRO A C 1
ATOM 2232 O O . PRO A 1 289 ? 69.404 -8.712 -1.419 1.00 76.50 289 PRO A O 1
ATOM 2235 N N . ALA A 1 290 ? 69.157 -10.449 -2.846 1.00 75.06 290 ALA A N 1
ATOM 2236 C CA . ALA A 1 290 ? 70.428 -11.071 -2.521 1.00 75.06 290 ALA A CA 1
ATOM 2237 C C . ALA A 1 290 ? 71.524 -10.000 -2.644 1.00 75.06 290 ALA A C 1
ATOM 2239 O O . ALA A 1 290 ? 71.548 -9.303 -3.666 1.00 75.06 290 ALA A O 1
ATOM 2240 N N . PRO A 1 291 ? 72.378 -9.821 -1.617 1.00 68.25 291 PRO A N 1
ATOM 2241 C CA . PRO A 1 291 ? 73.362 -8.753 -1.596 1.00 68.25 291 PRO A CA 1
ATOM 2242 C C . PRO A 1 291 ? 74.154 -8.807 -2.892 1.00 68.25 291 PRO 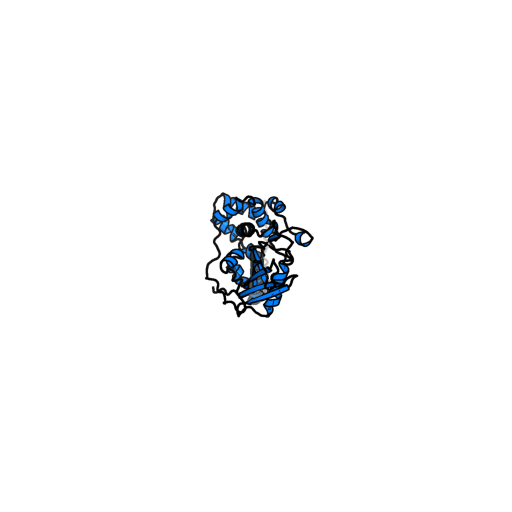A C 1
ATOM 2244 O O . PRO A 1 291 ? 74.734 -9.841 -3.239 1.00 68.25 291 PRO A O 1
ATOM 2247 N N . GLY A 1 292 ? 74.082 -7.698 -3.632 1.00 61.91 292 GLY A N 1
ATOM 2248 C CA . GLY A 1 292 ? 74.696 -7.540 -4.934 1.00 61.91 292 GLY A CA 1
ATOM 2249 C C . GLY A 1 292 ? 76.123 -8.050 -4.875 1.00 61.91 292 GLY A C 1
ATOM 2250 O O . GLY A 1 292 ? 76.977 -7.510 -4.172 1.00 61.91 292 GLY A O 1
ATOM 2251 N N . ARG A 1 293 ? 76.370 -9.129 -5.613 1.00 56.31 293 ARG A N 1
ATOM 2252 C CA . ARG A 1 293 ? 77.714 -9.581 -5.921 1.00 56.31 293 ARG A CA 1
ATOM 2253 C C . ARG A 1 293 ? 78.305 -8.477 -6.793 1.00 56.31 293 ARG A C 1
ATOM 2255 O O . ARG A 1 293 ? 78.108 -8.475 -8.004 1.00 56.31 293 ARG A O 1
ATOM 2262 N N . ASN A 1 294 ? 78.971 -7.512 -6.158 1.00 60.47 294 ASN A N 1
ATOM 2263 C CA . ASN A 1 294 ? 79.896 -6.585 -6.798 1.00 60.47 294 ASN A CA 1
ATOM 2264 C C . ASN A 1 294 ? 81.019 -7.430 -7.412 1.00 60.47 294 ASN A C 1
ATOM 2266 O O . ASN A 1 294 ? 82.077 -7.628 -6.820 1.00 60.47 294 ASN A O 1
ATOM 2270 N N . ALA A 1 295 ? 80.745 -8.018 -8.573 1.00 59.38 295 ALA A N 1
ATOM 2271 C CA . ALA A 1 295 ? 81.729 -8.679 -9.396 1.00 59.38 295 ALA A CA 1
ATOM 2272 C C . ALA A 1 295 ? 82.319 -7.613 -10.311 1.00 59.38 295 ALA A C 1
ATOM 2274 O O . ALA A 1 295 ? 81.795 -7.300 -11.376 1.00 59.38 295 ALA A O 1
ATOM 2275 N N . THR A 1 296 ? 83.419 -7.051 -9.830 1.00 57.41 296 THR A N 1
ATOM 2276 C CA . THR A 1 296 ? 84.478 -6.393 -10.581 1.00 57.41 296 THR A CA 1
ATOM 2277 C C . THR A 1 296 ? 84.771 -7.170 -11.869 1.00 57.41 296 THR A C 1
ATOM 2279 O O . THR A 1 296 ? 85.608 -8.071 -11.886 1.00 57.41 296 THR A O 1
ATOM 2282 N N . GLN A 1 297 ? 84.090 -6.845 -12.968 1.00 58.47 297 GLN A N 1
ATOM 2283 C CA . GLN A 1 297 ? 84.507 -7.279 -14.296 1.00 58.47 297 GLN A CA 1
ATOM 2284 C C . GLN A 1 297 ? 85.596 -6.314 -14.765 1.00 58.47 297 GLN A C 1
ATOM 2286 O O . GLN A 1 297 ? 85.356 -5.282 -15.383 1.00 58.47 297 GLN A O 1
ATOM 2291 N N . LYS A 1 298 ? 86.823 -6.647 -14.362 1.00 56.59 298 LYS A N 1
ATOM 2292 C CA . LYS A 1 298 ? 88.069 -6.089 -14.877 1.00 56.59 298 LYS A CA 1
ATOM 2293 C C . LYS A 1 298 ? 88.133 -6.413 -16.375 1.00 56.59 298 LYS A C 1
ATOM 2295 O O . LYS A 1 298 ? 88.304 -7.574 -16.739 1.00 56.59 298 LYS A O 1
ATOM 2300 N N . ALA A 1 299 ? 87.942 -5.407 -17.224 1.00 57.66 299 ALA A N 1
ATOM 2301 C CA . ALA A 1 299 ? 88.137 -5.529 -18.663 1.00 57.66 299 ALA A CA 1
ATOM 2302 C C . ALA A 1 299 ? 89.637 -5.733 -18.962 1.00 57.66 299 ALA A C 1
ATOM 2304 O O . ALA A 1 299 ? 90.458 -4.996 -18.408 1.00 57.66 299 ALA A O 1
ATOM 2305 N N . PRO A 1 300 ? 90.021 -6.721 -19.787 1.00 58.84 300 PRO A N 1
ATOM 2306 C CA . PRO A 1 300 ? 91.390 -6.848 -20.256 1.00 58.84 300 PRO A CA 1
ATOM 2307 C C . PRO A 1 300 ? 91.684 -5.782 -21.320 1.00 58.84 300 PRO A C 1
ATOM 2309 O O . PRO A 1 300 ? 90.963 -5.656 -22.309 1.00 58.84 300 PRO A O 1
ATOM 2312 N N . GLU A 1 301 ? 92.767 -5.038 -21.103 1.00 60.16 301 GLU A N 1
ATOM 2313 C CA . GLU A 1 301 ? 93.490 -4.314 -22.147 1.00 60.16 301 GLU A CA 1
ATOM 2314 C C . GLU A 1 301 ? 93.890 -5.283 -23.266 1.00 60.16 301 GLU A C 1
ATOM 2316 O O . GLU A 1 301 ? 94.534 -6.300 -23.007 1.00 60.16 301 GLU A O 1
ATOM 2321 N N . HIS A 1 302 ? 93.572 -4.945 -24.516 1.00 57.31 302 HIS A N 1
ATOM 2322 C CA . HIS A 1 302 ? 94.332 -5.406 -25.678 1.00 57.31 302 HIS A CA 1
ATOM 2323 C C . HIS A 1 302 ? 94.138 -4.449 -26.872 1.00 57.31 302 HIS A C 1
ATOM 2325 O O . HIS A 1 302 ? 93.237 -3.610 -26.838 1.00 57.31 302 HIS A O 1
ATOM 2331 N N . PRO A 1 303 ? 95.050 -4.443 -27.860 1.00 56.09 303 PRO A N 1
ATOM 2332 C CA . PRO A 1 303 ? 95.864 -3.281 -28.158 1.00 56.09 303 PRO A CA 1
ATOM 2333 C C . PRO A 1 303 ? 95.547 -2.657 -29.521 1.00 56.09 303 PRO A C 1
ATOM 2335 O O . PRO A 1 303 ? 94.990 -3.275 -30.425 1.00 56.09 303 PRO A O 1
ATOM 2338 N N . SER A 1 304 ? 96.011 -1.417 -29.651 1.00 58.31 304 SER A N 1
ATOM 2339 C CA . SER A 1 304 ? 96.268 -0.703 -30.900 1.00 58.31 304 SER A CA 1
ATOM 2340 C C . SER A 1 304 ? 96.774 -1.607 -32.031 1.00 58.31 304 SER A C 1
ATOM 2342 O O . SER A 1 304 ? 97.808 -2.254 -31.894 1.00 58.31 304 SER A O 1
ATOM 2344 N N . THR A 1 305 ? 96.091 -1.570 -33.174 1.00 52.72 305 THR A N 1
ATOM 2345 C CA . THR A 1 305 ? 96.719 -1.638 -34.501 1.00 52.72 305 THR A CA 1
ATOM 2346 C C . THR A 1 305 ? 95.860 -0.828 -35.467 1.00 52.72 305 THR A C 1
ATOM 2348 O O . THR A 1 305 ? 94.721 -1.176 -35.761 1.00 52.72 305 THR A O 1
ATOM 2351 N N . GLY A 1 306 ? 96.392 0.315 -35.899 1.00 58.00 306 GLY A N 1
ATOM 2352 C CA . GLY A 1 306 ? 95.773 1.147 -36.922 1.00 58.00 306 GLY A CA 1
ATOM 2353 C C . GLY A 1 306 ? 95.911 0.563 -38.326 1.00 58.00 306 GLY A C 1
ATOM 2354 O O . GLY A 1 306 ? 96.753 -0.305 -38.562 1.00 58.00 306 GLY A O 1
ATOM 2355 N N . LYS A 1 307 ? 95.112 1.104 -39.252 1.00 46.97 307 LYS A N 1
ATOM 2356 C CA . LYS A 1 307 ? 95.501 1.438 -40.632 1.00 46.97 307 LYS A CA 1
ATOM 2357 C C . LYS A 1 307 ? 94.320 2.061 -41.395 1.00 46.97 307 LYS A C 1
ATOM 2359 O O . LYS A 1 307 ? 93.345 1.378 -41.686 1.00 46.97 307 LYS A O 1
ATOM 2364 N N . GLU A 1 308 ? 94.460 3.344 -41.733 1.00 43.91 308 GLU A N 1
ATOM 2365 C CA . GLU A 1 308 ? 94.085 3.911 -43.049 1.00 43.91 308 GLU A CA 1
ATOM 2366 C C . GLU A 1 308 ? 94.790 3.116 -44.177 1.00 43.91 308 GLU A C 1
ATOM 2368 O O . GLU A 1 308 ? 95.778 2.437 -43.860 1.00 43.91 308 GLU A O 1
ATOM 2373 N N . PRO A 1 309 ? 94.400 3.166 -45.475 1.00 63.38 309 PRO A N 1
ATOM 2374 C CA . PRO A 1 309 ? 93.751 4.257 -46.238 1.00 63.38 309 PRO A CA 1
ATOM 2375 C C . PRO A 1 309 ? 92.555 3.733 -47.095 1.00 63.38 309 PRO A C 1
ATOM 2377 O O . PRO A 1 309 ? 92.172 2.578 -46.932 1.00 63.38 309 PRO A O 1
ATOM 2380 N N . SER A 1 310 ? 91.835 4.460 -47.959 1.00 57.94 310 SER A N 1
ATOM 2381 C CA . SER A 1 310 ? 92.086 5.609 -48.846 1.00 57.94 310 SER A CA 1
ATOM 2382 C C . SER A 1 310 ? 90.787 6.365 -49.124 1.00 57.94 310 SER A C 1
ATOM 2384 O O . SER A 1 310 ? 89.713 5.730 -49.026 1.00 57.94 310 SER A O 1
#

Radius of gyration: 31.58 Å; chains: 1; bounding box: 123×43×73 Å

Secondary structure (DSSP, 8-state):
---EEEEEEEEEETTTEEEEEEE-TTS-GGGHHHHHHHHHTT-PPPTT---SSEEEEEEETTTEEEEEEEEEEEE-TTS-EEEEEEEEEEEEHHHHHHTTT-HHHHHHHS---TT--EEPPPEE---PPPPP--HHHHHHHHTSTTHHHHHHHHHHHHTT--EEEE-SS--HHHHHHHHHTS-HHHHTT--EES--S--TT--SEEEES---SGGGTTPEEHHHHHT----HHHHHHHHHHHTT-HHHHHHHHTPPPHHHHHHHHHHHHHHHHHHHHHHHHHSPPPPPPPP-------PPP---------

Sequence (310 aa):
MDIHLEQAIYGSQGQGGYQFLARSPDFLEEWLEPAQQLCAGFGDRPPNITCPACVFARPFARNLVAIVQVADLGTDDTGRPGALGFYLLVLSAKAYQGLGGDPFWIAEHFPPRWSARGELAALLWPGEPPPYRPVAAVQHALKRPEGPSLLGGAQVLVDGGRLVFERQAPDTALVRDLWTLLPTSTRTHLWPASFAFGNDLGFHVLVVPRVSGEAFARYVTEEQAADYPEGRYELNLQIAAEAGQQGEVDALFARRSRAQTWRLGLILLGAAVLLALFSRLLAPPPKEPAPGRNATQKAPEHPSTGKEPS

pLDDT: mean 92.45, std 10.96, range [43.91, 98.75]